Protein AF-A0A3D3W8Z7-F1 (afdb_monomer_lite)

Sequence (295 aa):
MELIFFCKILTDLALYFAFGTYIFAWMGHRPPVMGPFLIMLVTAMICYALRRKQPEILRLLPLSLMLFCFLFPENILDSLLLAPACLYVGFVAKRQLFRLEYNTQHDAFLFGVKLLPLLLAPSLLTLDFEQLEQGALPFVVLYLVCGVLLMRMLRHDEATIQQTRFKLQNAAAVIVCCILGYELSRGTALRAGARLLSLFYHKVISPLLMLVAYALSFFIYLFTLFLKLFFKDIEVTRPESSYTETIPSTPDVSGTNPVQFPPWLVLLGKILLVAVILLLVFLLLRRLLRRGKPI

Radius of gyration: 27.64 Å; chains: 1; bounding box: 55×48×94 Å

Secondary structure (DSSP, 8-state):
-HHHHHHHHHHHHHHHHHHHHHHHHHTT-----HHHHHHHHHHHHHHHHGGGTS-HHHHHGGGGGGGGGGGS-SSHHHHHHHHHHHHHHHHHHHHT-----HHHHHHHHHHHHHHGGGGHHHHHHHT--HHIIIIIHHHHHHHHHHHHHHHHHHTS-HHHHH-HHHHHHHHHHHHHHHHHHHHHHTTHHHHHHHHHHHHHIIIIIHHHHHHHHHHHHHHHHHHHHHHHHH-TT-------------------TT--------HHHHHHHHHHHHHHHHHHHHHHHHHHHHTT---

pLDDT: mean 74.45, std 14.11, range [35.44, 91.56]

Foldseek 3Di:
DLLLQLLVLLLLVLLLQLLLQLLCVVVVDRFPCPVLSVLLSVLLSQLVVCVPPDPPVVSCVSLVSNVVSVVRGPDPVSVVSSVLSSVLSSLCSNLVLPDDALVLLVVVLVVSVVCVVVSVVVCVVQVNCPSSQQGNVLSVQSNNQSSVLSNVLNVDDPVQNPDPVSVVVSVVSNVVSNVVSVCSNVCVVVVVVVVVVVCCCVVPVVVVVVVVVVVVVVVVLVVLVVVCVVPVPDDDDDPDPPPPPPPVPPPPVVPPPPPCDPPVVVVVVSVVVVVVSVVVSVVSSVSSSVSSDDD

Structure (mmCIF, N/CA/C/O backbone):
data_AF-A0A3D3W8Z7-F1
#
_entry.id   AF-A0A3D3W8Z7-F1
#
loop_
_atom_site.group_PDB
_atom_site.id
_atom_site.type_symbol
_atom_site.label_atom_id
_atom_site.label_alt_id
_atom_site.label_comp_id
_atom_site.label_asym_id
_atom_site.label_entity_id
_atom_site.label_seq_id
_atom_site.pdbx_PDB_ins_code
_atom_site.Cartn_x
_atom_site.Cartn_y
_atom_site.Cartn_z
_atom_site.occupancy
_atom_site.B_iso_or_equiv
_atom_site.auth_seq_id
_atom_site.auth_comp_id
_atom_site.auth_asym_id
_atom_site.auth_atom_id
_atom_site.pdbx_PDB_model_num
ATOM 1 N N . MET A 1 1 ? -16.580 -5.951 13.925 1.00 73.12 1 MET A N 1
ATOM 2 C CA . MET A 1 1 ? -16.145 -4.544 14.046 1.00 73.12 1 MET A CA 1
ATOM 3 C C . MET A 1 1 ? -14.633 -4.397 14.198 1.00 73.12 1 MET A C 1
ATOM 5 O O . MET A 1 1 ? -14.063 -3.674 13.399 1.00 73.12 1 MET A O 1
ATOM 9 N N . GLU A 1 2 ? -13.961 -5.107 15.115 1.00 81.56 2 GLU A N 1
ATOM 10 C CA . GLU A 1 2 ? -12.486 -5.033 15.273 1.00 81.56 2 GLU A CA 1
ATOM 11 C C . GLU A 1 2 ? -11.711 -5.330 13.982 1.00 81.56 2 GLU A C 1
ATOM 13 O O . GLU A 1 2 ? -10.894 -4.523 13.560 1.00 81.56 2 GLU A O 1
ATOM 18 N N . LEU A 1 3 ? -12.037 -6.433 13.300 1.00 83.12 3 LEU A N 1
ATOM 19 C CA . LEU A 1 3 ? -11.384 -6.812 12.041 1.00 83.12 3 LEU A CA 1
ATOM 20 C C . LEU A 1 3 ? -11.612 -5.793 10.910 1.00 83.12 3 LEU A C 1
ATOM 22 O O . LEU A 1 3 ? -10.719 -5.537 10.111 1.00 83.12 3 LEU A O 1
ATOM 26 N N . ILE A 1 4 ? -12.802 -5.189 10.860 1.00 85.69 4 ILE A N 1
ATOM 27 C CA . ILE A 1 4 ? -13.159 -4.164 9.867 1.00 85.69 4 ILE A CA 1
ATOM 28 C C . ILE A 1 4 ? -12.331 -2.903 10.117 1.00 85.69 4 ILE A C 1
ATOM 30 O O . ILE A 1 4 ? -11.764 -2.336 9.186 1.00 85.69 4 ILE A O 1
ATOM 34 N N . PHE A 1 5 ? -12.217 -2.486 11.380 1.00 86.00 5 PHE A N 1
ATOM 35 C CA . PHE A 1 5 ? -11.384 -1.348 11.749 1.00 86.00 5 PHE A CA 1
ATOM 36 C C . PHE A 1 5 ? -9.898 -1.611 11.472 1.00 86.00 5 PHE A C 1
ATOM 38 O O . PHE A 1 5 ? -9.231 -0.745 10.909 1.00 86.00 5 PHE A O 1
ATOM 45 N N . PHE A 1 6 ? -9.409 -2.815 11.786 1.00 87.75 6 PHE A N 1
ATOM 46 C CA . PHE A 1 6 ? -8.052 -3.236 11.450 1.00 87.75 6 PHE A CA 1
ATOM 47 C C . PHE A 1 6 ? -7.792 -3.114 9.948 1.00 87.75 6 PHE A C 1
ATOM 49 O O . PHE A 1 6 ? -6.856 -2.428 9.551 1.00 87.75 6 PHE A O 1
ATOM 56 N N . CYS A 1 7 ? -8.663 -3.693 9.114 1.00 87.25 7 CYS A N 1
ATOM 57 C CA . CYS A 1 7 ? -8.518 -3.632 7.660 1.00 87.25 7 CYS A CA 1
ATOM 58 C C . CYS A 1 7 ? -8.531 -2.194 7.141 1.00 87.25 7 CYS A C 1
ATOM 60 O O . CYS A 1 7 ? -7.740 -1.878 6.265 1.00 87.25 7 CYS A O 1
ATOM 62 N N . LYS A 1 8 ? -9.356 -1.309 7.711 1.00 89.50 8 LYS A N 1
ATOM 63 C CA . LYS A 1 8 ? -9.388 0.113 7.343 1.00 89.50 8 LYS A CA 1
ATOM 64 C C . LYS A 1 8 ? -8.063 0.823 7.623 1.00 89.50 8 LYS A C 1
ATOM 66 O O . LYS A 1 8 ? -7.514 1.466 6.731 1.00 89.50 8 LYS A O 1
ATOM 71 N N . ILE A 1 9 ? -7.540 0.710 8.845 1.00 89.81 9 ILE A N 1
ATOM 72 C CA . ILE A 1 9 ? -6.252 1.333 9.194 1.00 89.81 9 ILE A CA 1
ATOM 73 C C . ILE A 1 9 ? -5.133 0.745 8.343 1.00 89.81 9 ILE A C 1
ATOM 75 O O . ILE A 1 9 ? -4.299 1.484 7.828 1.00 89.81 9 ILE A O 1
ATOM 79 N N . LEU A 1 10 ? -5.162 -0.570 8.155 1.00 90.25 10 LEU A N 1
ATOM 80 C CA . LEU A 1 10 ? -4.212 -1.291 7.333 1.00 90.25 10 LEU A CA 1
ATOM 81 C C . LEU A 1 10 ? -4.229 -0.795 5.880 1.00 90.25 10 LEU A C 1
ATOM 83 O O . LEU A 1 10 ? -3.166 -0.526 5.331 1.00 90.25 10 LEU A O 1
ATOM 87 N N . THR A 1 11 ? -5.405 -0.580 5.284 1.00 90.38 11 THR A N 1
ATOM 88 C CA . THR A 1 11 ? -5.523 -0.017 3.932 1.00 90.38 11 THR A CA 1
ATOM 89 C C . THR A 1 11 ? -5.064 1.432 3.852 1.00 90.38 11 THR A C 1
ATOM 91 O O . THR A 1 11 ? -4.318 1.781 2.942 1.00 90.38 11 THR A O 1
ATOM 94 N N . ASP A 1 12 ? -5.467 2.284 4.796 1.00 89.38 12 ASP A N 1
ATOM 95 C CA . ASP A 1 12 ? -5.115 3.706 4.756 1.00 89.38 12 ASP A CA 1
ATOM 96 C C . ASP A 1 12 ? -3.597 3.903 4.911 1.00 89.38 12 ASP A C 1
ATOM 98 O O . ASP A 1 12 ? -2.986 4.667 4.160 1.00 89.38 12 ASP A O 1
ATOM 102 N N . LEU A 1 13 ? -2.980 3.172 5.848 1.00 90.06 13 LEU A N 1
ATOM 103 C CA . LEU A 1 13 ? -1.533 3.193 6.047 1.00 90.06 13 LEU A CA 1
ATOM 104 C C . LEU A 1 13 ? -0.798 2.560 4.864 1.00 90.06 13 LEU A C 1
ATOM 106 O O . LEU A 1 13 ? 0.192 3.127 4.419 1.00 90.06 13 LEU A O 1
ATOM 110 N N . ALA A 1 14 ? -1.274 1.437 4.319 1.00 90.88 14 ALA A N 1
ATOM 111 C CA . ALA A 1 14 ? -0.638 0.811 3.160 1.00 90.88 14 ALA A CA 1
ATOM 112 C C . ALA A 1 14 ? -0.618 1.753 1.949 1.00 90.88 14 ALA A C 1
ATOM 114 O O . ALA A 1 14 ? 0.423 1.910 1.319 1.00 90.88 14 ALA A O 1
ATOM 115 N N . LEU A 1 15 ? -1.718 2.457 1.663 1.00 90.94 15 LEU A N 1
ATOM 116 C CA . LEU A 1 15 ? -1.726 3.452 0.590 1.00 90.94 15 LEU A CA 1
ATOM 117 C C . LEU A 1 15 ? -0.712 4.571 0.859 1.00 90.94 15 LEU A C 1
ATOM 119 O O . LEU A 1 15 ? 0.047 4.939 -0.034 1.00 90.94 15 LEU A O 1
ATOM 123 N N . TYR A 1 16 ? -0.674 5.094 2.087 1.00 90.50 16 TYR A N 1
ATOM 124 C CA . TYR A 1 16 ? 0.279 6.135 2.469 1.00 90.50 16 TYR A CA 1
ATOM 125 C C . TYR A 1 16 ? 1.732 5.680 2.293 1.00 90.50 16 TYR A C 1
ATOM 127 O O . TYR A 1 16 ? 2.521 6.380 1.658 1.00 90.50 16 TYR A O 1
ATOM 135 N N . PHE A 1 17 ? 2.078 4.507 2.825 1.00 89.50 17 PHE A N 1
ATOM 136 C CA . PHE A 1 17 ? 3.433 3.977 2.756 1.00 89.50 17 PHE A CA 1
ATOM 137 C C . PHE A 1 17 ? 3.828 3.607 1.330 1.00 89.50 17 PHE A C 1
ATOM 139 O O . PHE A 1 17 ? 4.958 3.900 0.974 1.00 89.50 17 PHE A O 1
ATOM 146 N N . ALA A 1 18 ? 2.917 3.098 0.491 1.00 90.06 18 ALA A N 1
ATOM 147 C CA . ALA A 1 18 ? 3.201 2.835 -0.922 1.00 90.06 18 ALA A CA 1
ATOM 148 C C . ALA A 1 18 ? 3.730 4.084 -1.645 1.00 90.06 18 ALA A C 1
ATOM 150 O O . ALA A 1 18 ? 4.778 4.041 -2.284 1.00 90.06 18 ALA A O 1
ATOM 151 N N . PHE A 1 19 ? 3.035 5.217 -1.509 1.00 88.12 19 PHE A N 1
ATOM 152 C CA . PHE A 1 19 ? 3.502 6.482 -2.077 1.00 88.12 19 PHE A CA 1
ATOM 153 C C . PHE A 1 19 ? 4.764 6.971 -1.367 1.00 88.12 19 PHE A C 1
ATOM 155 O O . PHE A 1 19 ? 5.762 7.282 -2.013 1.00 88.12 19 PHE A O 1
ATOM 162 N N . GLY A 1 20 ? 4.739 6.997 -0.039 1.00 86.62 20 GLY A N 1
ATOM 163 C CA . GLY A 1 20 ? 5.827 7.503 0.781 1.00 86.62 20 GLY A CA 1
ATOM 164 C C . GLY A 1 20 ? 7.177 6.842 0.504 1.00 86.62 20 GLY A C 1
ATOM 165 O O . GLY A 1 20 ? 8.152 7.535 0.223 1.00 86.62 20 GLY A O 1
ATOM 166 N N . THR A 1 21 ? 7.236 5.510 0.524 1.00 87.50 21 THR A N 1
ATOM 167 C CA . THR A 1 21 ? 8.475 4.759 0.272 1.00 87.50 21 THR A CA 1
ATOM 168 C C . THR A 1 21 ? 8.966 4.929 -1.151 1.00 87.50 21 THR A C 1
ATOM 170 O O . THR A 1 21 ? 10.165 5.063 -1.362 1.00 87.50 21 THR A O 1
ATOM 173 N N . TYR A 1 22 ? 8.054 4.941 -2.125 1.00 86.25 22 TYR A N 1
ATOM 174 C CA . TYR A 1 22 ? 8.417 5.109 -3.528 1.00 86.25 22 TYR A CA 1
ATOM 175 C C . TYR A 1 22 ? 9.064 6.474 -3.771 1.00 86.25 22 TYR A C 1
ATOM 177 O O . TYR A 1 22 ? 10.100 6.582 -4.415 1.00 86.25 22 TYR A O 1
ATOM 185 N N . ILE A 1 23 ? 8.507 7.519 -3.171 1.00 79.81 23 ILE A N 1
ATOM 186 C CA . ILE A 1 23 ? 9.014 8.886 -3.297 1.00 79.81 23 ILE A CA 1
ATOM 187 C C . ILE A 1 23 ? 10.383 9.037 -2.632 1.00 79.81 23 ILE A C 1
ATOM 189 O O . ILE A 1 23 ? 11.280 9.670 -3.186 1.00 79.81 23 ILE A O 1
ATOM 193 N N . PHE A 1 24 ? 10.553 8.455 -1.447 1.00 81.12 24 PHE A N 1
ATOM 194 C CA . PHE A 1 24 ? 11.829 8.492 -0.740 1.00 81.12 24 PHE A CA 1
ATOM 195 C C . PHE A 1 24 ? 12.913 7.689 -1.460 1.00 81.12 24 PHE A C 1
ATOM 197 O O . PHE A 1 24 ? 14.044 8.170 -1.551 1.00 81.12 24 PHE A O 1
ATOM 204 N N . ALA A 1 25 ? 12.556 6.555 -2.070 1.00 81.25 25 ALA A N 1
ATOM 205 C CA . ALA A 1 25 ? 13.471 5.782 -2.907 1.00 81.25 25 ALA A CA 1
ATOM 206 C C . ALA A 1 25 ? 14.023 6.626 -4.068 1.00 81.25 25 ALA A C 1
ATOM 208 O O . ALA A 1 25 ? 15.228 6.606 -4.320 1.00 81.25 25 ALA A O 1
ATOM 209 N N . TRP A 1 26 ? 13.188 7.473 -4.679 1.00 74.38 26 TRP A N 1
ATOM 210 C CA . TRP A 1 26 ? 13.605 8.403 -5.736 1.00 74.38 26 TRP A CA 1
ATOM 211 C C . TRP A 1 26 ? 14.537 9.519 -5.250 1.00 74.38 26 TRP A C 1
ATOM 213 O O . TRP A 1 26 ? 15.347 10.050 -6.015 1.00 74.38 26 TRP A O 1
ATOM 223 N N . MET A 1 27 ? 14.455 9.872 -3.967 1.00 73.00 27 MET A N 1
ATOM 224 C CA . MET A 1 27 ? 15.405 10.770 -3.304 1.00 73.00 27 MET A CA 1
ATOM 225 C C . MET A 1 27 ? 16.681 10.041 -2.850 1.00 73.00 27 MET A C 1
ATOM 227 O O . MET A 1 27 ? 17.519 10.647 -2.185 1.00 73.00 27 MET A O 1
ATOM 231 N N . GLY A 1 28 ? 16.840 8.757 -3.185 1.00 73.94 28 GLY A N 1
ATOM 232 C CA . GLY A 1 28 ? 17.982 7.928 -2.796 1.00 73.94 28 GLY A CA 1
ATOM 233 C C . GLY A 1 28 ? 17.916 7.399 -1.361 1.00 73.94 28 GLY A C 1
ATOM 234 O O . GLY A 1 28 ? 18.908 6.871 -0.870 1.00 73.94 28 GLY A O 1
ATOM 235 N N . HIS A 1 29 ? 16.773 7.533 -0.683 1.00 77.06 29 HIS A N 1
ATOM 236 C CA . HIS A 1 29 ? 16.589 7.108 0.704 1.00 77.06 29 HIS A CA 1
ATOM 237 C C . HIS A 1 29 ? 15.715 5.852 0.771 1.00 77.06 29 HIS A C 1
ATOM 239 O O . HIS A 1 29 ? 14.678 5.762 0.116 1.00 77.06 29 HIS A O 1
ATOM 245 N N . ARG A 1 30 ? 16.103 4.870 1.589 1.00 78.88 30 ARG A N 1
ATOM 246 C CA . ARG A 1 30 ? 15.335 3.632 1.810 1.00 78.88 30 ARG A CA 1
ATOM 247 C C . ARG A 1 30 ? 14.949 3.523 3.291 1.00 78.88 30 ARG A C 1
ATOM 249 O O . ARG A 1 30 ? 15.568 2.749 4.018 1.00 78.88 30 ARG A O 1
ATOM 256 N N . PRO A 1 31 ? 13.962 4.311 3.759 1.00 78.62 31 PRO A N 1
ATOM 257 C CA . PRO A 1 31 ? 13.607 4.344 5.171 1.00 78.62 31 PRO A CA 1
ATOM 258 C C . PRO A 1 31 ? 13.084 2.979 5.654 1.00 78.62 31 PRO A C 1
ATOM 260 O O . PRO A 1 31 ? 12.271 2.354 4.960 1.00 78.62 31 PRO A O 1
ATOM 263 N N . PRO A 1 32 ? 13.472 2.517 6.858 1.00 81.88 32 PRO A N 1
ATOM 264 C CA . PRO A 1 32 ? 12.944 1.291 7.449 1.00 81.88 32 PRO A CA 1
ATOM 265 C C . PRO A 1 32 ? 11.492 1.498 7.912 1.00 81.88 32 PRO A C 1
ATOM 267 O O . PRO A 1 32 ? 11.214 1.806 9.068 1.00 81.88 32 PRO A O 1
ATOM 270 N N . VAL A 1 33 ? 10.534 1.331 6.998 1.00 84.69 33 VAL A N 1
ATOM 271 C CA . VAL A 1 33 ? 9.111 1.633 7.252 1.00 84.69 33 VAL A CA 1
ATOM 272 C C . VAL A 1 33 ? 8.320 0.500 7.903 1.00 84.69 33 VAL A C 1
ATOM 274 O O . VAL A 1 33 ? 7.274 0.753 8.499 1.00 84.69 33 VAL A O 1
ATOM 277 N N . MET A 1 34 ? 8.794 -0.746 7.822 1.00 83.31 34 MET A N 1
ATOM 278 C CA . MET A 1 34 ? 7.982 -1.899 8.226 1.00 83.31 34 MET A CA 1
ATOM 279 C C . MET A 1 34 ? 7.801 -1.993 9.751 1.00 83.31 34 MET A C 1
ATOM 281 O O . MET A 1 34 ? 6.710 -2.304 10.225 1.00 83.31 34 MET A O 1
ATOM 285 N N . GLY A 1 35 ? 8.832 -1.646 10.530 1.00 84.44 35 GLY A N 1
ATOM 286 C CA . GLY A 1 35 ? 8.735 -1.528 11.992 1.00 84.44 35 GLY A CA 1
ATOM 287 C C . GLY A 1 35 ? 7.718 -0.460 12.426 1.00 84.44 35 GLY A C 1
ATOM 288 O O . GLY A 1 35 ? 6.738 -0.800 13.096 1.00 84.44 35 GLY A O 1
ATOM 289 N N . PRO A 1 36 ? 7.877 0.807 11.989 1.00 85.50 36 PRO A N 1
ATOM 290 C CA . PRO A 1 36 ? 6.913 1.875 12.246 1.00 85.50 36 PRO A CA 1
ATOM 291 C C . PRO A 1 36 ? 5.484 1.532 11.812 1.00 85.50 36 PRO A C 1
ATOM 293 O O . PRO A 1 36 ? 4.543 1.791 12.557 1.00 85.50 36 PRO A O 1
ATOM 296 N N . PHE A 1 37 ? 5.302 0.900 10.649 1.00 87.75 37 PHE A N 1
ATOM 297 C CA . PHE A 1 37 ? 3.991 0.459 10.163 1.00 87.75 37 PHE A CA 1
ATOM 298 C C . PHE A 1 37 ? 3.287 -0.494 11.143 1.00 87.75 37 PHE A C 1
ATOM 300 O O . PHE A 1 37 ? 2.115 -0.290 11.470 1.00 87.75 37 PHE A O 1
ATOM 307 N N . LEU A 1 38 ? 4.002 -1.498 11.666 1.00 87.62 38 LEU A N 1
ATOM 308 C CA . LEU A 1 38 ? 3.455 -2.442 12.645 1.00 87.62 38 LEU A CA 1
ATOM 309 C C . LEU A 1 38 ? 3.137 -1.768 13.982 1.00 87.62 38 LEU A C 1
ATOM 311 O O . LEU A 1 38 ? 2.070 -2.014 14.547 1.00 87.62 38 LEU A O 1
ATOM 315 N N . ILE A 1 39 ? 4.016 -0.886 14.466 1.00 87.44 39 ILE A N 1
ATOM 316 C CA . ILE A 1 39 ? 3.777 -0.127 15.702 1.00 87.44 39 ILE A CA 1
ATOM 317 C C . ILE A 1 39 ? 2.511 0.722 15.558 1.00 87.44 39 ILE A C 1
ATOM 319 O O . ILE A 1 39 ? 1.639 0.673 16.424 1.00 87.44 39 ILE A O 1
ATOM 323 N N . MET A 1 40 ? 2.350 1.432 14.436 1.00 88.50 40 MET A N 1
ATOM 324 C CA . MET A 1 40 ? 1.158 2.243 14.165 1.00 88.50 40 MET A CA 1
ATOM 325 C C . MET A 1 40 ? -0.127 1.406 14.130 1.00 88.50 40 MET A C 1
ATOM 327 O O . MET A 1 40 ? -1.148 1.829 14.681 1.00 88.50 40 MET A O 1
ATOM 331 N N . LEU A 1 41 ? -0.084 0.212 13.531 1.00 87.94 41 LEU A N 1
ATOM 332 C CA . LEU A 1 41 ? -1.216 -0.719 13.512 1.00 87.94 41 LEU A CA 1
ATOM 333 C C . LEU A 1 41 ? -1.593 -1.196 14.914 1.00 87.94 41 LEU A C 1
ATOM 335 O O . LEU A 1 41 ? -2.767 -1.144 15.291 1.00 87.94 41 LEU A O 1
ATOM 339 N N . VAL A 1 42 ? -0.605 -1.636 15.695 1.00 87.81 42 VAL A N 1
ATOM 340 C CA . VAL A 1 42 ? -0.812 -2.118 17.065 1.00 87.81 42 VAL A CA 1
ATOM 341 C C . VAL A 1 42 ? -1.363 -0.994 17.939 1.00 87.81 42 VAL A C 1
ATOM 343 O O . VAL A 1 42 ? -2.382 -1.185 18.604 1.00 87.81 42 VAL A O 1
ATOM 346 N N . THR A 1 43 ? -0.778 0.203 17.872 1.00 87.75 43 THR A N 1
ATOM 347 C CA . THR A 1 43 ? -1.276 1.381 18.589 1.00 87.75 43 THR A CA 1
ATOM 348 C C . THR A 1 43 ? -2.728 1.692 18.230 1.00 87.75 43 THR A C 1
ATOM 350 O O . THR A 1 43 ? -3.552 1.885 19.127 1.00 87.75 43 THR A O 1
ATOM 353 N N . ALA A 1 44 ? -3.079 1.704 16.940 1.00 86.00 44 ALA A N 1
ATOM 354 C CA . ALA A 1 44 ? -4.449 1.969 16.505 1.00 86.00 44 ALA A CA 1
ATOM 355 C C . ALA A 1 44 ? -5.441 0.931 17.059 1.00 86.00 44 ALA A C 1
ATOM 357 O O . ALA A 1 44 ? -6.538 1.293 17.498 1.00 86.00 44 ALA A O 1
ATOM 358 N N . MET A 1 45 ? -5.052 -0.347 17.085 1.00 87.56 45 MET A N 1
ATOM 359 C CA . MET A 1 45 ? -5.883 -1.434 17.608 1.00 87.56 45 MET A CA 1
ATOM 360 C C . MET A 1 45 ? -6.052 -1.380 19.125 1.00 87.56 45 MET A C 1
ATOM 362 O O . MET A 1 45 ? -7.167 -1.572 19.613 1.00 87.56 45 MET A O 1
ATOM 366 N N . ILE A 1 46 ? -4.995 -1.060 19.872 1.00 85.31 46 ILE A N 1
ATOM 367 C CA . ILE A 1 46 ? -5.078 -0.873 21.326 1.00 85.31 46 ILE A CA 1
ATOM 368 C C . ILE A 1 46 ? -6.001 0.317 21.641 1.00 85.31 46 ILE A C 1
ATOM 370 O O . ILE A 1 46 ? -6.923 0.184 22.448 1.00 85.31 46 ILE A O 1
ATOM 374 N N . CYS A 1 47 ? -5.849 1.447 20.939 1.00 84.56 47 CYS A N 1
ATOM 375 C CA . CYS A 1 47 ? -6.751 2.600 21.059 1.00 84.56 47 CYS A CA 1
ATOM 376 C C . CYS A 1 47 ? -8.220 2.230 20.778 1.00 84.56 47 CYS A C 1
ATOM 378 O O . CYS A 1 47 ? -9.126 2.706 21.469 1.00 84.56 47 CYS A O 1
ATOM 380 N N . TYR A 1 48 ? -8.470 1.373 19.784 1.00 83.12 48 TYR A N 1
ATOM 381 C CA . TYR A 1 48 ? -9.811 0.869 19.485 1.00 83.12 48 TYR A CA 1
ATOM 382 C C . TYR A 1 48 ? -10.354 -0.033 20.605 1.00 83.12 48 TYR A C 1
ATOM 384 O O . TYR A 1 48 ? -11.506 0.127 21.010 1.00 83.12 48 TYR A O 1
ATOM 392 N N . ALA A 1 49 ? -9.541 -0.945 21.142 1.00 83.56 49 ALA A N 1
ATOM 393 C CA . ALA A 1 49 ? -9.945 -1.853 22.216 1.00 83.56 49 ALA A CA 1
ATOM 394 C C . ALA A 1 49 ? -10.288 -1.102 23.516 1.00 83.56 49 ALA A C 1
ATOM 396 O O . ALA A 1 49 ? -11.274 -1.422 24.187 1.00 83.56 49 ALA A O 1
ATOM 397 N N . LEU A 1 50 ? -9.532 -0.047 23.842 1.00 81.31 50 LEU A N 1
ATOM 398 C CA . LEU A 1 50 ? -9.760 0.775 25.036 1.00 81.31 50 LEU A CA 1
ATOM 399 C C . LEU A 1 50 ? -10.962 1.726 24.911 1.00 81.31 50 LEU A C 1
ATOM 401 O O . LEU A 1 50 ? -11.400 2.282 25.919 1.00 81.31 50 LEU A O 1
ATOM 405 N N . ARG A 1 51 ? -11.557 1.871 23.717 1.00 74.75 51 ARG A N 1
ATOM 406 C CA . ARG A 1 51 ? -12.687 2.779 23.445 1.00 74.75 51 ARG A CA 1
ATOM 407 C C . ARG A 1 51 ? -13.849 2.651 24.431 1.00 74.75 51 ARG A C 1
ATOM 409 O O . ARG A 1 51 ? -14.466 3.658 24.757 1.00 74.75 51 ARG A O 1
ATOM 416 N N . ARG A 1 52 ? -14.214 1.422 24.813 1.00 66.94 52 ARG A N 1
ATOM 417 C CA . ARG A 1 52 ? -15.449 1.144 25.571 1.00 66.94 52 ARG A CA 1
ATOM 418 C C . ARG A 1 52 ? -15.273 1.142 27.090 1.00 66.94 52 ARG A C 1
ATOM 420 O O . ARG A 1 52 ? -16.281 1.170 27.782 1.00 66.94 52 ARG A O 1
ATOM 427 N N . LYS A 1 53 ? -14.044 1.038 27.605 1.00 63.41 53 LYS A N 1
ATOM 428 C CA . LYS A 1 53 ? -13.806 0.627 29.002 1.00 63.41 53 LYS A CA 1
ATOM 429 C C . LYS A 1 53 ? -13.084 1.654 29.878 1.00 63.41 53 LYS A C 1
ATOM 431 O O . LYS A 1 53 ? -12.987 1.421 31.074 1.00 63.41 53 LYS A O 1
ATOM 436 N N . GLN A 1 54 ? -12.532 2.731 29.317 1.00 69.38 54 GLN A N 1
ATOM 437 C CA . GLN A 1 54 ? -11.531 3.555 30.008 1.00 69.38 54 GLN A CA 1
ATOM 438 C C . GLN A 1 54 ? -11.782 5.067 29.827 1.00 69.38 54 GLN A C 1
ATOM 440 O O . GLN A 1 54 ? -12.319 5.471 28.790 1.00 69.38 54 GLN A O 1
ATOM 445 N N . PRO A 1 55 ? -11.371 5.909 30.800 1.00 71.56 55 PRO A N 1
ATOM 446 C CA . PRO A 1 55 ? -11.387 7.367 30.681 1.00 71.56 55 PRO A CA 1
ATOM 447 C C . PRO A 1 55 ? -10.433 7.859 29.580 1.00 71.56 55 PRO A C 1
ATOM 449 O O . PRO A 1 55 ? -9.506 7.157 29.166 1.00 71.56 55 PRO A O 1
ATOM 452 N N . GLU A 1 56 ? -10.646 9.089 29.100 1.00 70.00 56 GLU A N 1
ATOM 453 C CA . GLU A 1 56 ? -9.990 9.611 27.890 1.00 70.00 56 GLU A CA 1
ATOM 454 C C . GLU A 1 56 ? -8.454 9.558 27.925 1.00 70.00 56 GLU A C 1
ATOM 456 O O . GLU A 1 56 ? -7.833 9.292 26.896 1.00 70.00 56 GLU A O 1
ATOM 461 N N . ILE A 1 57 ? -7.847 9.742 29.101 1.00 71.94 57 ILE A N 1
ATOM 462 C CA . ILE A 1 57 ? -6.389 9.744 29.295 1.00 71.94 57 ILE A CA 1
ATOM 463 C C . ILE A 1 57 ? -5.794 8.348 29.052 1.00 71.94 57 ILE A C 1
ATOM 465 O O . ILE A 1 57 ? -4.836 8.211 28.294 1.00 71.94 57 ILE A O 1
ATOM 469 N N . LEU A 1 58 ? -6.399 7.290 29.610 1.00 73.31 58 LEU A N 1
ATOM 470 C CA . LEU A 1 58 ? -5.947 5.909 29.385 1.00 73.31 58 LEU A CA 1
ATOM 471 C C . LEU A 1 58 ? -6.190 5.449 27.944 1.00 73.31 58 LEU A C 1
ATOM 473 O O . LEU A 1 58 ? -5.440 4.626 27.429 1.00 73.31 58 LEU A O 1
ATOM 477 N N . ARG A 1 59 ? -7.189 6.016 27.259 1.00 68.75 59 ARG A N 1
ATOM 478 C CA . ARG A 1 59 ? -7.437 5.752 25.834 1.00 68.75 59 ARG A CA 1
ATOM 479 C C . ARG A 1 59 ? -6.366 6.356 24.922 1.00 68.75 59 ARG A C 1
ATOM 481 O O . ARG A 1 59 ? -6.118 5.816 23.849 1.00 68.75 59 ARG A O 1
ATOM 488 N N . LEU A 1 60 ? -5.772 7.480 25.320 1.00 75.88 60 LEU A N 1
ATOM 489 C CA . LEU A 1 60 ? -4.711 8.168 24.578 1.00 75.88 60 LEU A CA 1
ATOM 490 C C . LEU A 1 60 ? -3.316 7.652 24.947 1.00 75.88 60 LEU A C 1
ATOM 492 O O . LEU A 1 60 ? -2.384 7.859 24.184 1.00 75.88 60 LEU A O 1
ATOM 496 N N . LEU A 1 61 ? -3.162 6.939 26.062 1.00 80.25 61 LEU A N 1
ATOM 497 C CA . LEU A 1 61 ? -1.883 6.370 26.486 1.00 80.25 61 LEU A CA 1
ATOM 498 C C . LEU A 1 61 ? -1.168 5.533 25.404 1.00 80.25 61 LEU A C 1
ATOM 500 O O . LEU A 1 61 ? 0.038 5.713 25.255 1.00 80.25 61 LEU A O 1
ATOM 504 N N . PRO A 1 62 ? -1.846 4.701 24.585 1.00 82.50 62 PRO A N 1
ATOM 505 C CA . PRO A 1 62 ? -1.185 3.942 23.524 1.00 82.50 62 PRO A CA 1
ATOM 506 C C . PRO A 1 62 ? -0.570 4.815 22.419 1.00 82.50 62 PRO A C 1
ATOM 508 O O . PRO A 1 62 ? 0.265 4.318 21.668 1.00 82.50 62 PRO A O 1
ATOM 511 N N . LEU A 1 63 ? -0.918 6.106 22.308 1.00 82.81 63 LEU A N 1
ATOM 512 C CA . LEU A 1 63 ? -0.223 7.027 21.398 1.00 82.81 63 LEU A CA 1
ATOM 513 C C . LEU A 1 63 ? 1.236 7.259 21.790 1.00 82.81 63 LEU A C 1
ATOM 515 O O . LEU A 1 63 ? 2.032 7.597 20.918 1.00 82.81 63 LEU A O 1
ATOM 519 N N . SER A 1 64 ? 1.613 7.033 23.052 1.00 82.81 64 SER A N 1
ATOM 520 C CA . SER A 1 64 ? 3.020 7.095 23.458 1.00 82.81 64 SER A CA 1
ATOM 521 C C . SER A 1 64 ? 3.872 6.054 22.724 1.00 82.81 64 SER A C 1
ATOM 523 O O . SER A 1 64 ? 5.028 6.336 22.419 1.00 82.81 64 SER A O 1
ATOM 525 N N . LEU A 1 65 ? 3.292 4.908 22.323 1.00 83.62 65 LEU A N 1
ATOM 526 C CA . LEU A 1 65 ? 3.994 3.915 21.503 1.00 83.62 65 LEU A CA 1
ATOM 527 C C . LEU A 1 65 ? 4.435 4.481 20.146 1.00 83.62 65 LEU A C 1
ATOM 529 O O . LEU A 1 65 ? 5.422 4.019 19.584 1.00 83.62 65 LEU A O 1
ATOM 533 N N . MET A 1 66 ? 3.755 5.507 19.629 1.00 82.88 66 MET A N 1
ATOM 534 C CA . MET A 1 66 ? 4.121 6.119 18.349 1.00 82.88 66 MET A CA 1
ATOM 535 C C . MET A 1 66 ? 5.430 6.905 18.425 1.00 82.88 66 MET A C 1
ATOM 537 O O . MET A 1 66 ? 6.045 7.143 17.389 1.00 82.88 66 MET A O 1
ATOM 541 N N . LEU A 1 67 ? 5.893 7.275 19.626 1.00 82.44 67 LEU A N 1
ATOM 542 C CA . LEU A 1 67 ? 7.216 7.877 19.805 1.00 82.44 67 LEU A CA 1
ATOM 543 C C . LEU A 1 67 ? 8.328 6.888 19.433 1.00 82.44 67 LEU A C 1
ATOM 545 O O . LEU A 1 67 ? 9.338 7.296 18.868 1.00 82.44 67 LEU A O 1
ATOM 549 N N . PHE A 1 68 ? 8.110 5.584 19.642 1.00 83.06 68 PHE A N 1
ATOM 550 C CA . PHE A 1 68 ? 9.070 4.550 19.252 1.00 83.06 68 PHE A CA 1
ATOM 551 C C . PHE A 1 68 ? 9.209 4.415 17.732 1.00 83.06 68 PHE A C 1
ATOM 553 O O . PHE A 1 68 ? 10.238 3.937 17.265 1.00 83.06 68 PHE A O 1
ATOM 560 N N . CYS A 1 69 ? 8.238 4.887 16.938 1.00 80.88 69 CYS A N 1
ATOM 561 C CA . CYS A 1 69 ? 8.385 4.940 15.481 1.00 80.88 69 CYS A CA 1
ATOM 562 C C . CYS A 1 69 ? 9.573 5.817 15.052 1.00 80.88 69 CYS A C 1
ATOM 564 O O . CYS A 1 69 ? 10.166 5.550 14.012 1.00 80.88 69 CYS A O 1
ATOM 566 N N . PHE A 1 70 ? 9.941 6.825 15.850 1.00 82.38 70 PHE A N 1
ATOM 567 C CA . PHE A 1 70 ? 11.043 7.744 15.551 1.00 82.38 70 PHE A CA 1
ATOM 568 C C . PHE A 1 70 ? 12.426 7.217 15.965 1.00 82.38 70 PHE A C 1
ATOM 570 O O . PHE A 1 70 ? 13.414 7.898 15.730 1.00 82.38 70 PHE A O 1
ATOM 577 N N . LEU A 1 71 ? 12.517 6.004 16.526 1.00 81.25 71 LEU A N 1
ATOM 578 C CA . LEU A 1 71 ? 13.799 5.342 16.814 1.00 81.25 71 LEU A CA 1
ATOM 579 C C . LEU A 1 71 ? 14.375 4.582 15.608 1.00 81.25 71 LEU A C 1
ATOM 581 O O . LEU A 1 71 ? 15.552 4.248 15.602 1.00 81.25 71 LEU A O 1
ATOM 585 N N . PHE A 1 72 ? 13.537 4.269 14.617 1.00 79.88 72 PHE A N 1
ATOM 586 C CA . PHE A 1 72 ? 13.922 3.556 13.397 1.00 79.88 72 PHE A CA 1
ATOM 587 C C . PHE A 1 72 ? 14.603 4.423 12.326 1.00 79.88 72 PHE A C 1
ATOM 589 O O . PHE A 1 72 ? 15.532 3.924 11.696 1.00 79.88 72 PHE A O 1
ATOM 596 N N . PRO A 1 73 ? 14.146 5.656 12.031 1.00 79.69 73 PRO A N 1
ATOM 597 C CA . PRO A 1 73 ? 14.786 6.477 11.010 1.00 79.69 73 PRO A CA 1
ATOM 598 C C . PRO A 1 73 ? 16.168 6.963 11.463 1.00 79.69 73 PRO A C 1
ATOM 600 O O . PRO A 1 73 ? 16.305 7.549 12.533 1.00 79.69 73 PRO A O 1
ATOM 603 N N . GLU A 1 74 ? 17.176 6.783 10.610 1.00 77.00 74 GLU A N 1
ATOM 604 C CA . GLU A 1 74 ? 18.533 7.303 10.838 1.00 77.00 74 GLU A CA 1
ATOM 605 C C . GLU A 1 74 ? 18.629 8.800 10.493 1.00 77.00 74 GLU A C 1
ATOM 607 O O . GLU A 1 74 ? 19.439 9.528 11.063 1.00 77.00 74 GLU A O 1
ATOM 612 N N . ASN A 1 75 ? 17.755 9.281 9.598 1.00 77.31 75 ASN A N 1
ATOM 613 C CA . ASN A 1 75 ? 17.749 10.658 9.111 1.00 77.31 75 ASN A CA 1
ATOM 614 C C . ASN A 1 75 ? 16.469 11.426 9.478 1.00 77.31 75 ASN A C 1
ATOM 616 O O . ASN A 1 75 ? 15.368 10.879 9.598 1.00 77.31 75 ASN A O 1
ATOM 620 N N . ILE A 1 76 ? 16.594 12.755 9.556 1.00 76.94 76 ILE A N 1
ATOM 621 C CA . ILE A 1 76 ? 15.461 13.672 9.784 1.00 76.94 76 ILE A CA 1
ATOM 622 C C . ILE A 1 76 ? 14.440 13.570 8.640 1.00 76.94 76 ILE A C 1
ATOM 624 O O . ILE A 1 76 ? 13.234 13.637 8.872 1.00 76.94 76 ILE A O 1
ATOM 628 N N . LEU A 1 77 ? 14.909 13.360 7.406 1.00 73.25 77 LEU A N 1
ATOM 629 C CA . LEU A 1 77 ? 14.040 13.171 6.244 1.00 73.25 77 LEU A CA 1
ATOM 630 C C . LEU A 1 77 ? 13.182 11.907 6.392 1.00 73.25 77 LEU A C 1
ATOM 632 O O . LEU A 1 77 ? 11.974 11.960 6.173 1.00 73.25 77 LEU A O 1
ATOM 636 N N . ASP A 1 78 ? 13.765 10.799 6.843 1.00 80.69 78 ASP A N 1
ATOM 637 C CA . ASP A 1 78 ? 13.032 9.548 7.067 1.00 80.69 78 ASP A CA 1
ATOM 638 C C . ASP A 1 78 ? 12.002 9.704 8.200 1.00 80.69 78 ASP A C 1
ATOM 640 O O . ASP A 1 78 ? 10.889 9.180 8.130 1.00 80.69 78 ASP A O 1
ATOM 644 N N . SER A 1 79 ? 12.322 10.514 9.214 1.00 78.56 79 SER A N 1
ATOM 645 C CA . SER A 1 79 ? 11.374 10.898 10.269 1.00 78.56 79 SER A CA 1
ATOM 646 C C . SER A 1 79 ? 10.209 11.739 9.734 1.00 78.56 79 SER A C 1
ATOM 648 O O . SER A 1 79 ? 9.066 11.581 10.177 1.00 78.56 79 SER A O 1
ATOM 650 N N . LEU A 1 80 ? 10.470 12.606 8.750 1.00 81.00 80 LEU A N 1
ATOM 651 C CA . LEU A 1 80 ? 9.448 13.423 8.095 1.00 81.00 80 LEU A CA 1
ATOM 652 C C . LEU A 1 80 ? 8.440 12.560 7.323 1.00 81.00 80 LEU A C 1
ATOM 654 O O . LEU A 1 80 ? 7.263 12.914 7.273 1.00 81.00 80 LEU A O 1
ATOM 658 N N . LEU A 1 81 ? 8.859 11.407 6.789 1.00 85.00 81 LEU A N 1
ATOM 659 C CA . LEU A 1 81 ? 7.941 10.440 6.183 1.00 85.00 81 LEU A CA 1
ATOM 660 C C . LEU A 1 81 ? 6.984 9.825 7.216 1.00 85.00 81 LEU A C 1
ATOM 662 O O . LEU A 1 81 ? 5.828 9.550 6.902 1.00 85.00 81 LEU A O 1
ATOM 666 N N . LEU A 1 82 ? 7.433 9.595 8.449 1.00 84.06 82 LEU A N 1
ATOM 667 C CA . LEU A 1 82 ? 6.621 8.936 9.478 1.00 84.06 82 LEU A CA 1
ATOM 668 C C . LEU A 1 82 ? 5.640 9.895 10.162 1.00 84.06 82 LEU A C 1
ATOM 670 O O . LEU A 1 82 ? 4.540 9.483 10.540 1.00 84.06 82 LEU A O 1
ATOM 674 N N . ALA A 1 83 ? 5.999 11.174 10.297 1.00 81.88 83 ALA A N 1
ATOM 675 C CA . ALA A 1 83 ? 5.213 12.145 11.054 1.00 81.88 83 ALA A CA 1
ATOM 676 C C . ALA A 1 83 ? 3.746 12.290 10.580 1.00 81.88 83 ALA A C 1
ATOM 678 O O . ALA A 1 83 ? 2.851 12.236 11.430 1.00 81.88 83 ALA A O 1
ATOM 679 N N . PRO A 1 84 ? 3.428 12.399 9.274 1.00 83.81 84 PRO A N 1
ATOM 680 C CA . PRO A 1 84 ? 2.041 12.509 8.824 1.00 83.81 84 PRO A CA 1
ATOM 681 C C . PRO A 1 84 ? 1.214 11.241 9.077 1.00 83.81 84 PRO A C 1
ATOM 683 O O . PRO A 1 84 ? 0.046 11.344 9.457 1.00 83.81 84 PRO A O 1
ATOM 686 N N . ALA A 1 85 ? 1.813 10.053 8.937 1.00 85.25 85 ALA A N 1
ATOM 687 C CA . ALA A 1 85 ? 1.161 8.792 9.297 1.00 85.25 85 ALA A CA 1
ATOM 688 C C . ALA A 1 85 ? 0.894 8.711 10.808 1.00 85.25 85 ALA A C 1
ATOM 690 O O . ALA A 1 85 ? -0.199 8.312 11.227 1.00 85.25 85 ALA A O 1
ATOM 691 N N . CYS A 1 86 ? 1.843 9.181 11.625 1.00 84.31 86 CYS A N 1
ATOM 692 C CA . CYS A 1 86 ? 1.665 9.268 13.069 1.00 84.31 86 CYS A CA 1
ATOM 693 C C . CYS A 1 86 ? 0.485 10.178 13.449 1.00 84.31 86 CYS A C 1
ATOM 695 O O . CYS A 1 86 ? -0.397 9.800 14.228 1.00 84.31 86 CYS A O 1
ATOM 697 N N . LEU A 1 87 ? 0.434 11.368 12.845 1.00 84.62 87 LEU A N 1
ATOM 698 C CA . LEU A 1 87 ? -0.650 12.330 13.041 1.00 84.62 87 LEU A CA 1
ATOM 699 C C . LEU A 1 87 ? -2.002 11.774 12.586 1.00 84.62 87 LEU A C 1
ATOM 701 O O . LEU A 1 87 ? -3.009 12.017 13.252 1.00 84.62 87 LEU A O 1
ATOM 705 N N . TYR A 1 88 ? -2.036 11.010 11.491 1.00 84.88 88 TYR A N 1
ATOM 706 C CA . TYR A 1 88 ? -3.258 10.372 11.006 1.00 84.88 88 TYR A CA 1
ATOM 707 C C . TYR A 1 88 ? -3.847 9.407 12.043 1.00 84.88 88 TYR A C 1
ATOM 709 O O . TYR A 1 88 ? -5.013 9.550 12.422 1.00 84.88 88 TYR A O 1
ATOM 717 N N . VAL A 1 89 ? -3.051 8.465 12.554 1.00 84.19 89 VAL A N 1
ATOM 718 C CA . VAL A 1 89 ? -3.522 7.497 13.562 1.00 84.19 89 VAL A CA 1
ATOM 719 C C . VAL A 1 89 ? -3.931 8.209 14.851 1.00 84.19 89 VAL A C 1
ATOM 721 O O . VAL A 1 89 ? -4.989 7.900 15.409 1.00 84.19 89 VAL A O 1
ATOM 724 N N . GLY A 1 90 ? -3.169 9.218 15.286 1.00 83.44 90 GLY A N 1
ATOM 725 C CA . GLY A 1 90 ? -3.539 10.038 16.441 1.00 83.44 90 GLY A CA 1
ATOM 726 C C . GLY A 1 90 ? -4.848 10.795 16.251 1.00 83.44 90 GLY A C 1
ATOM 727 O O . GLY A 1 90 ? -5.684 10.834 17.158 1.00 83.44 90 GLY A O 1
ATOM 728 N N . PHE A 1 91 ? -5.092 11.326 15.054 1.00 82.94 91 PHE A N 1
ATOM 729 C CA . PHE A 1 91 ? -6.356 11.971 14.723 1.00 82.94 91 PHE A CA 1
ATOM 730 C C . PHE A 1 91 ? -7.525 10.982 14.743 1.00 82.94 91 PHE A C 1
ATOM 732 O O . PHE A 1 91 ? -8.562 11.280 15.342 1.00 82.94 91 PHE A O 1
ATOM 739 N N . VAL A 1 92 ? -7.363 9.798 14.143 1.00 81.56 92 VAL A N 1
ATOM 740 C CA . VAL A 1 92 ? -8.396 8.749 14.137 1.00 81.56 92 VAL A CA 1
ATOM 741 C C . VAL A 1 92 ? -8.729 8.299 15.562 1.00 81.56 92 VAL A C 1
ATOM 743 O O . VAL A 1 92 ? -9.911 8.193 15.903 1.00 81.56 92 VAL A O 1
ATOM 746 N N . ALA A 1 93 ? -7.712 8.106 16.407 1.00 80.44 93 ALA A N 1
ATOM 747 C CA . ALA A 1 93 ? -7.883 7.742 17.810 1.00 80.44 93 ALA A CA 1
ATOM 748 C C . ALA A 1 93 ? -8.591 8.850 18.614 1.00 80.44 93 ALA A C 1
ATOM 750 O O . ALA A 1 93 ? -9.532 8.567 19.360 1.00 80.44 93 ALA A O 1
ATOM 751 N N . LYS A 1 94 ? -8.205 10.120 18.426 1.00 78.81 94 LYS A N 1
ATOM 752 C CA . LYS A 1 94 ? -8.807 11.263 19.134 1.00 78.81 94 LYS A CA 1
ATOM 753 C C . LYS A 1 94 ? -10.261 11.509 18.725 1.00 78.81 94 LYS A C 1
ATOM 755 O O . LYS A 1 94 ? -11.106 11.729 19.586 1.00 78.81 94 LYS A O 1
ATOM 760 N N . ARG A 1 95 ? -10.563 11.473 17.424 1.00 71.94 95 ARG A N 1
ATOM 761 C CA . ARG A 1 95 ? -11.902 11.770 16.874 1.00 71.94 95 ARG A CA 1
ATOM 762 C C . ARG A 1 95 ? -12.854 10.576 16.867 1.00 71.94 95 ARG A C 1
ATOM 764 O O . ARG A 1 95 ? -14.004 10.743 16.481 1.00 71.94 95 ARG A O 1
ATOM 771 N N . GLN A 1 96 ? -12.404 9.396 17.299 1.00 69.62 96 GLN A N 1
ATOM 772 C CA . GLN A 1 96 ? -13.242 8.199 17.425 1.00 69.62 96 GLN A CA 1
ATOM 773 C C . GLN A 1 96 ? -13.931 7.808 16.105 1.00 69.62 96 GLN A C 1
ATOM 775 O O . GLN A 1 96 ? -15.094 7.398 16.094 1.00 69.62 96 GLN A O 1
ATOM 780 N N . LEU A 1 97 ? -13.206 7.919 14.983 1.00 66.31 97 LEU A N 1
ATOM 781 C CA . LEU A 1 97 ? -13.706 7.683 13.615 1.00 66.31 97 LEU A CA 1
ATOM 782 C C . LEU A 1 97 ? -13.830 6.194 13.283 1.00 66.31 97 LEU A C 1
ATOM 784 O O . LEU A 1 97 ? -13.242 5.673 12.328 1.00 66.31 97 LEU A O 1
ATOM 788 N N . PHE A 1 98 ? -14.583 5.514 14.135 1.00 65.94 98 PHE A N 1
ATOM 789 C CA . PHE A 1 98 ? -14.754 4.073 14.188 1.00 65.94 98 PHE A CA 1
ATOM 790 C C . PHE A 1 98 ? -16.081 3.609 13.589 1.00 65.94 98 PHE A C 1
ATOM 792 O O . PHE A 1 98 ? -16.320 2.407 13.523 1.00 65.94 98 PHE A O 1
ATOM 799 N N . ARG A 1 99 ? -16.959 4.537 13.186 1.00 65.00 99 ARG A N 1
ATOM 800 C CA . ARG A 1 99 ? -18.109 4.214 12.338 1.00 65.00 99 ARG A CA 1
ATOM 801 C C . ARG A 1 99 ? -17.625 4.185 10.894 1.00 65.00 99 ARG A C 1
ATOM 803 O O . ARG A 1 99 ? -17.016 5.147 10.432 1.00 65.00 99 ARG A O 1
ATOM 810 N N . LEU A 1 100 ? -17.833 3.055 10.228 1.00 76.38 100 LEU A N 1
ATOM 811 C CA . LEU A 1 100 ? -17.490 2.878 8.826 1.00 76.38 100 LEU A CA 1
ATOM 812 C C . LEU A 1 100 ? -18.773 2.696 8.032 1.00 76.38 100 LEU A C 1
ATOM 814 O O . LEU A 1 100 ? -19.551 1.794 8.318 1.00 76.38 100 LEU A O 1
ATOM 818 N N . GLU A 1 101 ? -18.945 3.532 7.021 1.00 82.38 101 GLU A N 1
ATOM 819 C CA . GLU A 1 101 ? -20.005 3.396 6.029 1.00 82.38 101 GLU A CA 1
ATOM 820 C C . GLU A 1 101 ? -19.427 2.841 4.733 1.00 82.38 101 GLU A C 1
ATOM 822 O O . GLU A 1 101 ? -18.342 3.253 4.307 1.00 82.38 101 GLU A O 1
ATOM 827 N N . TYR A 1 102 ? -20.172 1.940 4.088 1.00 83.81 102 TYR A N 1
ATOM 828 C CA . TYR A 1 102 ? -19.764 1.323 2.828 1.00 83.81 102 TYR A CA 1
ATOM 829 C C . TYR A 1 102 ? -19.464 2.368 1.742 1.00 83.81 102 TYR A C 1
ATOM 831 O O . TYR A 1 102 ? -18.363 2.367 1.202 1.00 83.81 102 TYR A O 1
ATOM 839 N N . ASN A 1 103 ? -20.382 3.307 1.480 1.00 83.50 103 ASN A N 1
ATOM 840 C CA . ASN A 1 103 ? -20.234 4.306 0.407 1.00 83.50 103 ASN A CA 1
ATOM 841 C C . ASN A 1 103 ? -18.966 5.154 0.580 1.00 83.50 103 ASN A C 1
ATOM 843 O O . ASN A 1 103 ? -18.167 5.306 -0.341 1.00 83.50 103 ASN A O 1
ATOM 847 N N . THR A 1 104 ? -18.723 5.625 1.803 1.00 83.69 104 THR A N 1
ATOM 848 C CA . THR A 1 104 ? -17.552 6.446 2.122 1.00 83.69 104 THR A CA 1
ATOM 849 C C . THR A 1 104 ? -16.236 5.679 1.933 1.00 83.69 104 THR A C 1
ATOM 851 O O . THR A 1 104 ? -15.249 6.257 1.467 1.00 83.69 104 THR A O 1
ATOM 854 N N . GLN A 1 105 ? -16.193 4.385 2.277 1.00 85.25 105 GLN A N 1
ATOM 855 C CA . GLN A 1 105 ? -15.004 3.543 2.065 1.00 85.25 105 GLN A CA 1
ATOM 856 C C . GLN A 1 105 ? -14.850 3.097 0.604 1.00 85.25 105 GLN A C 1
ATOM 858 O O . GLN A 1 105 ? -13.729 2.970 0.117 1.00 85.25 105 GLN A O 1
ATO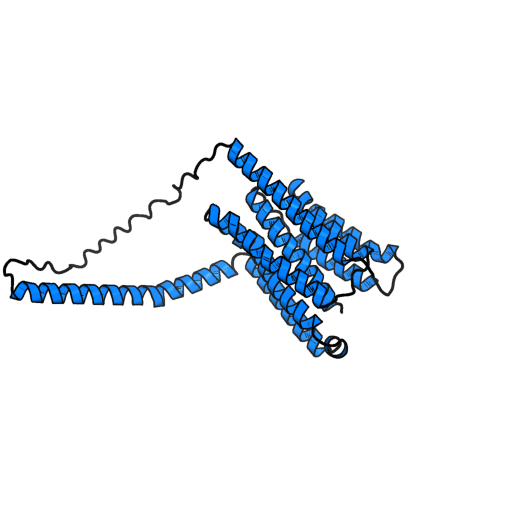M 863 N N . HIS A 1 106 ? -15.952 2.935 -0.120 1.00 87.88 106 HIS A N 1
ATOM 864 C CA . HIS A 1 106 ? -15.953 2.639 -1.547 1.00 87.88 106 HIS A CA 1
ATOM 865 C C . HIS A 1 106 ? -15.350 3.778 -2.363 1.00 87.88 106 HIS A C 1
ATOM 867 O O . HIS A 1 106 ? -14.414 3.565 -3.138 1.00 87.88 106 HIS A O 1
ATOM 873 N N . ASP A 1 107 ? -15.803 5.006 -2.129 1.00 86.25 107 ASP A N 1
ATOM 874 C CA . ASP A 1 107 ? -15.276 6.179 -2.827 1.00 86.25 107 ASP A CA 1
ATOM 875 C C . ASP A 1 107 ? -13.807 6.431 -2.487 1.00 86.25 107 ASP A C 1
ATOM 877 O O . ASP A 1 107 ? -13.013 6.854 -3.332 1.00 86.25 107 ASP A O 1
ATOM 881 N N . ALA A 1 108 ? -13.427 6.140 -1.243 1.00 84.56 108 ALA A N 1
ATOM 882 C CA . ALA A 1 108 ? -12.046 6.172 -0.799 1.00 84.56 108 ALA A CA 1
ATOM 883 C C . ALA A 1 108 ? -11.160 5.181 -1.548 1.00 84.56 108 ALA A C 1
ATOM 885 O O . ALA A 1 108 ? -10.068 5.547 -1.989 1.00 84.56 108 ALA A O 1
ATOM 886 N N . PHE A 1 109 ? -11.635 3.944 -1.661 1.00 89.06 109 PHE A N 1
ATOM 887 C CA . PHE A 1 109 ? -10.931 2.868 -2.328 1.00 89.06 109 PHE A CA 1
ATOM 888 C C . PHE A 1 109 ? -10.771 3.166 -3.819 1.00 89.06 109 PHE A C 1
ATOM 890 O O . PHE A 1 109 ? -9.656 3.161 -4.333 1.00 89.06 109 PHE A O 1
ATOM 897 N N . LEU A 1 110 ? -11.852 3.548 -4.503 1.00 88.75 110 LEU A N 1
ATOM 898 C CA . LEU A 1 110 ? -11.786 3.930 -5.914 1.00 88.75 110 LEU A CA 1
ATOM 899 C C . LEU A 1 110 ? -10.855 5.117 -6.155 1.00 88.75 110 LEU A C 1
ATOM 901 O O . LEU A 1 110 ? -10.152 5.151 -7.162 1.00 88.75 110 LEU A O 1
ATOM 905 N N . PHE A 1 111 ? -10.831 6.092 -5.246 1.00 86.62 111 PHE A N 1
ATOM 906 C CA . PHE A 1 111 ? -9.893 7.202 -5.351 1.00 86.62 111 PHE A CA 1
ATOM 907 C C . PHE A 1 111 ? -8.438 6.734 -5.243 1.00 86.62 111 PHE A C 1
ATOM 909 O O . PHE A 1 111 ? -7.624 7.136 -6.069 1.00 86.62 111 PHE A O 1
ATOM 916 N N . GLY A 1 112 ? -8.105 5.869 -4.281 1.00 87.44 112 GLY A N 1
ATOM 917 C CA . GLY A 1 112 ? -6.744 5.342 -4.169 1.00 87.44 112 GLY A CA 1
ATOM 918 C C . GLY A 1 112 ? -6.361 4.459 -5.355 1.00 87.44 112 GLY A C 1
ATOM 919 O O . GLY A 1 112 ? -5.271 4.627 -5.889 1.00 87.44 112 GLY A O 1
ATOM 920 N N . VAL A 1 113 ? -7.276 3.628 -5.867 1.00 89.44 113 VAL A N 1
ATOM 921 C CA . VAL A 1 113 ? -7.066 2.857 -7.107 1.00 89.44 113 VAL A CA 1
ATOM 922 C C . VAL A 1 113 ? -6.775 3.773 -8.297 1.00 89.44 113 VAL A C 1
ATOM 924 O O . VAL A 1 113 ? -5.865 3.490 -9.067 1.00 89.44 113 VAL A O 1
ATOM 927 N N . LYS A 1 114 ? -7.483 4.902 -8.429 1.00 88.06 114 LYS A N 1
ATOM 928 C CA . LYS A 1 114 ? -7.207 5.907 -9.473 1.00 88.06 114 LYS A CA 1
ATOM 929 C C . LYS A 1 114 ? -5.853 6.599 -9.303 1.00 88.06 114 LYS A C 1
ATOM 931 O O . LYS A 1 114 ? -5.313 7.092 -10.287 1.00 88.06 114 LYS A O 1
ATOM 936 N N . LEU A 1 115 ? -5.314 6.650 -8.084 1.00 86.62 115 LEU A N 1
ATOM 937 C CA . LEU A 1 115 ? -3.989 7.206 -7.817 1.00 86.62 115 LEU A CA 1
ATOM 938 C C . LEU A 1 115 ? -2.862 6.206 -8.086 1.00 86.62 115 LEU A C 1
ATOM 940 O O . LEU A 1 115 ? -1.775 6.642 -8.438 1.00 86.62 115 LEU A O 1
ATOM 944 N N . LEU A 1 116 ? -3.086 4.894 -7.946 1.00 87.81 116 LEU A N 1
ATOM 945 C CA . LEU A 1 116 ? -2.033 3.882 -8.124 1.00 87.81 116 LEU A CA 1
ATOM 946 C C . LEU A 1 116 ? -1.260 3.987 -9.453 1.00 87.81 116 LEU A C 1
ATOM 948 O O . LEU A 1 116 ? -0.037 3.867 -9.403 1.00 87.81 116 LEU A O 1
ATOM 952 N N . PRO A 1 117 ? -1.884 4.271 -10.617 1.00 86.56 117 PRO A N 1
ATOM 953 C CA . PRO A 1 117 ? -1.149 4.481 -11.866 1.00 86.56 117 PRO A CA 1
ATOM 954 C C . PRO A 1 117 ? -0.103 5.600 -11.797 1.00 86.56 117 PRO A C 1
ATOM 956 O O . PRO A 1 117 ? 0.866 5.574 -12.550 1.00 86.56 117 PRO A O 1
ATOM 959 N N . LEU A 1 118 ? -0.243 6.559 -10.876 1.00 85.31 118 LEU A N 1
ATOM 960 C CA . LEU A 1 118 ? 0.749 7.614 -10.672 1.00 85.31 118 LEU A CA 1
ATOM 961 C C . LEU A 1 118 ? 2.090 7.063 -10.163 1.00 85.31 118 LEU A C 1
ATOM 963 O O . LEU A 1 118 ? 3.119 7.673 -10.423 1.00 85.31 118 LEU A O 1
ATOM 967 N N . LEU A 1 119 ? 2.098 5.904 -9.494 1.00 84.31 119 LEU A N 1
ATOM 968 C CA . LEU A 1 119 ? 3.335 5.215 -9.107 1.00 84.31 119 LEU A CA 1
ATOM 969 C C . LEU A 1 119 ? 4.089 4.659 -10.322 1.00 84.31 119 LEU A C 1
ATOM 971 O O . LEU A 1 119 ? 5.298 4.488 -10.257 1.00 84.31 119 LEU A O 1
ATOM 975 N N . LEU A 1 120 ? 3.401 4.390 -11.436 1.00 81.94 120 LEU A N 1
ATOM 976 C CA . LEU A 1 120 ? 4.037 3.893 -12.658 1.00 81.94 120 LEU A CA 1
ATOM 977 C C . LEU A 1 120 ? 4.686 5.016 -13.468 1.00 81.94 120 LEU A C 1
ATOM 979 O O . LEU A 1 120 ? 5.667 4.765 -14.159 1.00 81.94 120 LEU A O 1
ATOM 983 N N . ALA A 1 121 ? 4.155 6.241 -13.396 1.00 77.75 121 ALA A N 1
ATOM 984 C CA . ALA A 1 121 ? 4.589 7.334 -14.263 1.00 77.75 121 ALA A CA 1
ATOM 985 C C . ALA A 1 121 ? 6.096 7.649 -14.144 1.00 77.75 121 ALA A C 1
ATOM 987 O O . ALA A 1 121 ? 6.747 7.718 -15.185 1.00 77.75 121 ALA A O 1
ATOM 988 N N . PRO A 1 122 ? 6.697 7.772 -12.943 1.00 74.88 122 PRO A N 1
ATOM 989 C CA . PRO A 1 122 ? 8.131 8.027 -12.831 1.00 74.88 122 PRO A CA 1
ATOM 990 C C . PRO A 1 122 ? 8.969 6.831 -13.297 1.00 74.88 122 PRO A C 1
ATOM 992 O O . PRO A 1 122 ? 9.918 7.019 -14.050 1.00 74.88 122 PRO A O 1
ATOM 995 N N . SER A 1 123 ? 8.589 5.604 -12.922 1.00 76.81 123 SER A N 1
ATOM 996 C CA . SER A 1 123 ? 9.302 4.383 -13.333 1.00 76.81 123 SER A CA 1
ATOM 997 C C . SER A 1 123 ? 9.274 4.148 -14.844 1.00 76.81 123 SER A C 1
ATOM 999 O O . SER A 1 123 ? 10.256 3.674 -15.402 1.00 76.81 123 SER A O 1
ATOM 1001 N N . LEU A 1 124 ? 8.189 4.518 -15.531 1.00 73.25 124 LEU A N 1
ATOM 1002 C CA . LEU A 1 124 ? 8.121 4.458 -16.995 1.00 73.25 124 LEU A CA 1
ATOM 1003 C C . LEU A 1 124 ? 9.045 5.483 -17.665 1.00 73.25 124 LEU A C 1
ATOM 1005 O O . LEU A 1 124 ? 9.567 5.205 -18.740 1.00 73.25 124 LEU A O 1
ATOM 1009 N N . LEU A 1 125 ? 9.260 6.648 -17.043 1.00 73.44 125 LEU A N 1
ATOM 1010 C CA . LEU A 1 125 ? 10.144 7.690 -17.575 1.00 73.44 125 LEU A CA 1
ATOM 1011 C C . LEU A 1 125 ? 11.627 7.326 -17.439 1.00 73.44 125 LEU A C 1
ATOM 1013 O O . LEU A 1 125 ? 12.411 7.669 -18.320 1.00 73.44 125 LEU A O 1
ATOM 1017 N N . THR A 1 126 ? 12.022 6.649 -16.357 1.00 72.94 126 THR A N 1
ATOM 1018 C CA . THR A 1 126 ? 13.414 6.211 -16.141 1.00 72.94 126 THR A CA 1
ATOM 1019 C C . THR A 1 126 ? 13.705 4.797 -16.618 1.00 72.94 126 THR A C 1
ATOM 1021 O O . THR A 1 126 ? 14.870 4.412 -16.632 1.00 72.94 126 THR A O 1
ATOM 1024 N N . LEU A 1 127 ? 12.675 4.027 -16.988 1.00 72.25 127 LEU A N 1
ATOM 1025 C CA . LEU A 1 127 ? 12.754 2.585 -17.255 1.00 72.25 127 LEU A CA 1
ATOM 1026 C C . LEU A 1 127 ? 13.332 1.776 -16.073 1.00 72.25 127 LEU A C 1
ATOM 1028 O O . LEU A 1 127 ? 13.734 0.627 -16.247 1.00 72.25 127 LEU A O 1
ATOM 1032 N N . ASP A 1 128 ? 13.330 2.356 -14.867 1.00 73.88 128 ASP A N 1
ATOM 1033 C CA . ASP A 1 128 ? 13.775 1.725 -13.626 1.00 73.88 128 ASP A CA 1
ATOM 1034 C C . ASP A 1 128 ? 12.562 1.378 -12.748 1.00 73.88 128 ASP A C 1
ATOM 1036 O O . ASP A 1 128 ? 11.849 2.240 -12.211 1.00 73.88 128 ASP A O 1
ATOM 1040 N N . PHE A 1 129 ? 12.327 0.075 -12.613 1.00 79.00 129 PHE A N 1
ATOM 1041 C CA . PHE A 1 129 ? 11.238 -0.494 -11.823 1.00 79.00 129 PHE A CA 1
ATOM 1042 C C . PHE A 1 129 ? 11.702 -1.016 -10.464 1.00 79.00 129 PHE A C 1
ATOM 1044 O O . PHE A 1 129 ? 10.853 -1.401 -9.659 1.00 79.00 129 PHE A O 1
ATOM 1051 N N . GLU A 1 130 ? 13.004 -0.995 -10.160 1.00 78.00 130 GLU A N 1
ATOM 1052 C CA . GLU A 1 130 ? 13.538 -1.600 -8.937 1.00 78.00 130 GLU A CA 1
ATOM 1053 C C . GLU A 1 130 ? 12.931 -0.946 -7.685 1.00 78.00 130 GLU A C 1
ATOM 1055 O O . GLU A 1 130 ? 12.511 -1.617 -6.739 1.00 78.00 130 GLU A O 1
ATOM 1060 N N . GLN A 1 131 ? 12.806 0.382 -7.709 1.00 78.81 131 GLN A N 1
ATOM 1061 C CA . GLN A 1 131 ? 12.257 1.163 -6.597 1.00 78.81 131 GLN A CA 1
ATOM 1062 C C . GLN A 1 131 ? 10.755 0.934 -6.395 1.00 78.81 131 GLN A C 1
ATOM 1064 O O . GLN A 1 131 ? 10.259 0.932 -5.264 1.00 78.81 131 GLN A O 1
ATOM 1069 N N . LEU A 1 132 ? 10.023 0.727 -7.493 1.00 82.06 132 LEU A N 1
ATOM 1070 C CA . LEU A 1 132 ? 8.603 0.393 -7.453 1.00 82.06 132 LEU A CA 1
ATOM 1071 C C . LEU A 1 132 ? 8.409 -1.005 -6.865 1.00 82.06 132 LEU A C 1
ATOM 1073 O O . LEU A 1 132 ? 7.565 -1.189 -5.989 1.00 82.06 132 LEU A O 1
ATOM 1077 N N . GLU A 1 133 ? 9.212 -1.961 -7.332 1.00 79.00 133 GLU A N 1
ATOM 1078 C CA . GLU A 1 133 ? 9.152 -3.371 -6.964 1.00 79.00 133 GLU A CA 1
ATOM 1079 C C . GLU A 1 133 ? 9.485 -3.596 -5.484 1.00 79.00 133 GLU A C 1
ATOM 1081 O O . GLU A 1 133 ? 8.709 -4.222 -4.761 1.00 79.00 133 GLU A O 1
ATOM 1086 N N . GLN A 1 134 ? 10.614 -3.062 -5.016 1.00 76.00 134 GLN A N 1
ATOM 1087 C CA . GLN A 1 134 ? 11.097 -3.307 -3.654 1.00 76.00 134 GLN A CA 1
ATOM 1088 C C . GLN A 1 134 ? 10.404 -2.419 -2.610 1.00 76.00 134 GLN A C 1
ATOM 1090 O O . GLN A 1 134 ? 10.260 -2.822 -1.457 1.00 76.00 134 GLN A O 1
ATOM 1095 N N . GLY A 1 135 ? 9.989 -1.208 -2.998 1.00 78.56 135 GLY A N 1
ATOM 1096 C CA . GLY A 1 135 ? 9.415 -0.221 -2.085 1.00 78.56 135 GLY A CA 1
ATOM 1097 C C . GLY A 1 135 ? 7.890 -0.226 -2.070 1.00 78.56 135 GLY A C 1
ATOM 1098 O O . GLY A 1 135 ? 7.270 -0.555 -1.062 1.00 78.56 135 GLY A O 1
ATOM 1099 N N . ALA A 1 136 ? 7.274 0.192 -3.177 1.00 86.06 136 ALA A N 1
ATOM 1100 C CA . ALA A 1 136 ? 5.838 0.480 -3.237 1.00 86.06 136 ALA A CA 1
ATOM 1101 C C . ALA A 1 136 ? 4.969 -0.779 -3.352 1.00 86.06 136 ALA A C 1
ATOM 1103 O O . ALA A 1 136 ? 3.918 -0.870 -2.713 1.00 86.06 136 ALA A O 1
ATOM 1104 N N . LEU A 1 137 ? 5.386 -1.740 -4.181 1.00 85.31 137 LEU A N 1
ATOM 1105 C CA . LEU A 1 137 ? 4.570 -2.885 -4.583 1.00 85.31 137 LEU A CA 1
ATOM 1106 C C . LEU A 1 137 ? 3.995 -3.697 -3.406 1.00 85.31 137 LEU A C 1
ATOM 1108 O O . LEU A 1 137 ? 2.796 -3.990 -3.446 1.00 85.31 137 LEU A O 1
ATOM 1112 N N . PRO A 1 138 ? 4.759 -4.018 -2.340 1.00 85.88 138 PRO A N 1
ATOM 1113 C CA . PRO A 1 138 ? 4.228 -4.759 -1.195 1.00 85.88 138 PRO A CA 1
ATOM 1114 C C . PRO A 1 138 ? 3.024 -4.057 -0.561 1.00 85.88 138 PRO A C 1
ATOM 1116 O O . PRO A 1 138 ? 2.006 -4.685 -0.266 1.00 85.88 138 PRO A O 1
ATOM 1119 N N . PHE A 1 139 ? 3.107 -2.734 -0.416 1.00 88.62 139 PHE A N 1
ATOM 1120 C CA . PHE A 1 139 ? 2.047 -1.916 0.159 1.00 88.62 139 PHE A CA 1
ATOM 1121 C C . PHE A 1 139 ? 0.877 -1.706 -0.807 1.00 88.62 139 PHE A C 1
ATOM 1123 O O . PHE A 1 139 ? -0.270 -1.676 -0.365 1.00 88.62 139 PHE A O 1
ATOM 1130 N N . VAL A 1 140 ? 1.127 -1.623 -2.118 1.00 89.69 140 VAL A N 1
ATOM 1131 C CA . VAL A 1 140 ? 0.065 -1.566 -3.138 1.00 89.69 140 VAL A CA 1
ATOM 1132 C C . VAL A 1 140 ? -0.774 -2.842 -3.123 1.00 89.69 140 VAL A C 1
ATOM 1134 O O . VAL A 1 140 ? -2.005 -2.773 -3.104 1.00 89.69 140 VAL A O 1
ATOM 1137 N N . VAL A 1 141 ? -0.128 -4.010 -3.087 1.00 87.94 141 VAL A N 1
ATOM 1138 C CA . VAL A 1 141 ? -0.826 -5.300 -2.994 1.00 87.94 141 VAL A CA 1
ATOM 1139 C C . VAL A 1 141 ? -1.628 -5.368 -1.698 1.00 87.94 141 VAL A C 1
ATOM 1141 O O . VAL A 1 141 ? -2.815 -5.703 -1.718 1.00 87.94 141 VAL A O 1
ATOM 1144 N N . LEU A 1 142 ? -1.011 -4.980 -0.580 1.00 88.81 142 LEU A N 1
ATOM 1145 C CA . LEU A 1 142 ? -1.668 -4.967 0.720 1.00 88.81 142 LEU A CA 1
ATOM 1146 C C . LEU A 1 142 ? -2.898 -4.041 0.716 1.00 88.81 142 LEU A C 1
ATOM 1148 O O . LEU A 1 142 ? -3.963 -4.438 1.192 1.00 88.81 142 LEU A O 1
ATOM 1152 N N . TYR A 1 143 ? -2.781 -2.853 0.118 1.00 91.56 143 TYR A N 1
ATOM 1153 C CA . TYR A 1 143 ? -3.876 -1.900 -0.061 1.00 91.56 143 TYR A CA 1
ATOM 1154 C C . TYR A 1 143 ? -5.032 -2.482 -0.880 1.00 91.56 143 TYR A C 1
ATOM 1156 O O . TYR A 1 143 ? -6.183 -2.419 -0.444 1.00 91.56 143 TYR A O 1
ATOM 1164 N N . LEU A 1 144 ? -4.743 -3.067 -2.046 1.00 90.50 144 LEU A N 1
ATOM 1165 C CA . LEU A 1 144 ? -5.768 -3.613 -2.935 1.00 90.50 144 LEU A CA 1
ATOM 1166 C C . LEU A 1 144 ? -6.525 -4.759 -2.271 1.00 90.50 144 LEU A C 1
ATOM 1168 O O . LEU A 1 144 ? -7.756 -4.746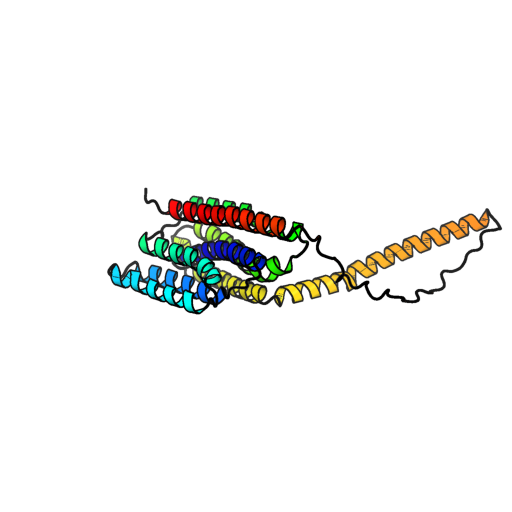 -2.224 1.00 90.50 144 LEU A O 1
ATOM 1172 N N . VAL A 1 145 ? -5.802 -5.730 -1.715 1.00 88.00 145 VAL A N 1
ATOM 1173 C CA . VAL A 1 145 ? -6.439 -6.923 -1.157 1.00 88.00 145 VAL A CA 1
ATOM 1174 C C . VAL A 1 145 ? -7.197 -6.591 0.125 1.00 88.00 145 VAL A C 1
ATOM 1176 O O . VAL A 1 145 ? -8.365 -6.963 0.262 1.00 88.00 145 VAL A O 1
ATOM 1179 N N . CYS A 1 146 ? -6.591 -5.830 1.040 1.00 88.44 146 CYS A N 1
ATOM 1180 C CA . CYS A 1 146 ? -7.276 -5.439 2.272 1.00 88.44 146 CYS A CA 1
ATOM 1181 C C . CYS A 1 146 ? -8.440 -4.480 1.994 1.00 88.44 146 CYS A C 1
ATOM 1183 O O . CYS A 1 146 ? -9.445 -4.539 2.699 1.00 8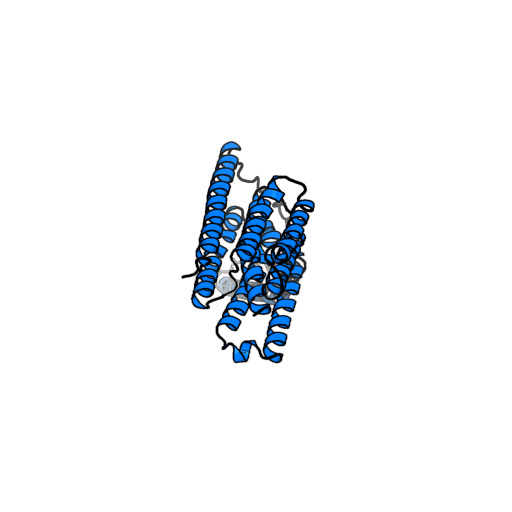8.44 146 CYS A O 1
ATOM 1185 N N . GLY A 1 147 ? -8.356 -3.655 0.946 1.00 88.19 147 GLY A N 1
ATOM 1186 C CA . GLY A 1 147 ? -9.432 -2.760 0.516 1.00 88.19 147 GLY A CA 1
ATOM 1187 C C . GLY A 1 147 ? -10.633 -3.524 -0.027 1.00 88.19 147 GLY A C 1
ATOM 1188 O O . GLY A 1 147 ? -11.765 -3.275 0.391 1.00 88.19 147 GLY A O 1
ATOM 1189 N N . VAL A 1 148 ? -10.397 -4.526 -0.876 1.00 89.62 148 VAL A N 1
ATOM 1190 C CA . VAL A 1 148 ? -11.456 -5.419 -1.371 1.00 89.62 148 VAL A CA 1
ATOM 1191 C C . VAL A 1 148 ? -12.083 -6.218 -0.225 1.00 89.62 148 VAL A C 1
ATOM 1193 O O . VAL A 1 148 ? -13.310 -6.314 -0.143 1.00 89.62 148 VAL A O 1
ATOM 1196 N N . LEU A 1 149 ? -11.275 -6.753 0.697 1.00 87.50 149 LEU A N 1
ATOM 1197 C CA . LEU A 1 149 ? -11.783 -7.468 1.873 1.00 87.50 149 LEU A CA 1
ATOM 1198 C C . LEU A 1 149 ? -12.610 -6.555 2.785 1.00 87.50 149 LEU A C 1
ATOM 1200 O O . LEU A 1 149 ? -13.682 -6.959 3.238 1.00 87.50 149 LEU A O 1
ATOM 1204 N N . LEU A 1 150 ? -12.155 -5.321 3.016 1.00 89.25 150 LEU A N 1
ATOM 1205 C CA . LEU A 1 150 ? -12.882 -4.312 3.785 1.00 89.25 150 LEU A CA 1
ATOM 1206 C C . LEU A 1 150 ? -14.259 -4.041 3.171 1.00 89.25 150 LEU A C 1
ATOM 1208 O O . LEU A 1 150 ? -15.271 -4.099 3.866 1.00 89.25 150 LEU A O 1
ATOM 1212 N N . MET A 1 151 ? -14.298 -3.806 1.862 1.00 88.56 151 MET A N 1
ATOM 1213 C CA . MET A 1 151 ? -15.522 -3.546 1.103 1.00 88.56 151 MET A CA 1
ATOM 1214 C C . MET A 1 151 ? -16.487 -4.727 1.140 1.00 88.56 151 MET A C 1
ATOM 1216 O O . MET A 1 151 ? -17.683 -4.545 1.368 1.00 88.56 151 MET A O 1
ATOM 1220 N N . ARG A 1 152 ? -15.965 -5.950 0.987 1.00 86.44 152 ARG A N 1
ATOM 1221 C CA . ARG A 1 152 ? -16.755 -7.179 1.109 1.00 86.44 152 ARG A CA 1
ATOM 1222 C C . ARG A 1 152 ? -17.374 -7.302 2.498 1.00 86.44 152 ARG A C 1
ATOM 1224 O O . ARG A 1 152 ? -18.556 -7.609 2.609 1.00 86.44 152 ARG A O 1
ATOM 1231 N N . MET A 1 153 ? -16.597 -7.050 3.553 1.00 85.31 153 MET A N 1
ATOM 1232 C CA . MET A 1 153 ? -17.098 -7.119 4.928 1.00 85.31 153 MET A CA 1
ATOM 1233 C C . MET A 1 153 ? -18.155 -6.051 5.219 1.00 85.31 153 MET A C 1
ATOM 1235 O O . MET A 1 153 ? -19.118 -6.352 5.913 1.00 85.31 153 MET A O 1
ATOM 1239 N N . LEU A 1 154 ? -18.005 -4.838 4.680 1.00 85.25 154 LEU A N 1
ATOM 1240 C CA . LEU A 1 154 ? -18.951 -3.732 4.877 1.00 85.25 154 LEU A CA 1
ATOM 1241 C C . LEU A 1 154 ? -20.285 -3.910 4.134 1.00 85.25 154 LEU A C 1
ATOM 1243 O O . LEU A 1 154 ? -21.230 -3.187 4.429 1.00 85.25 154 LEU A O 1
ATOM 1247 N N . ARG A 1 155 ? -20.371 -4.846 3.179 1.00 84.88 155 ARG A N 1
ATOM 1248 C CA . ARG A 1 155 ? -21.602 -5.138 2.426 1.00 84.88 155 ARG A CA 1
ATOM 1249 C C . ARG A 1 155 ? -22.543 -6.107 3.150 1.00 84.88 155 ARG A C 1
ATOM 1251 O O . ARG A 1 155 ? -23.700 -6.222 2.765 1.00 84.88 155 ARG A O 1
ATOM 1258 N N . HIS A 1 156 ? -22.046 -6.833 4.148 1.00 83.94 156 HIS A N 1
ATOM 1259 C CA . HIS A 1 156 ? -22.841 -7.796 4.904 1.00 83.94 156 HIS A CA 1
ATOM 1260 C C . HIS A 1 156 ? -23.486 -7.155 6.135 1.00 83.94 156 HIS A C 1
ATOM 1262 O O . HIS A 1 156 ? -22.895 -6.283 6.767 1.00 83.94 156 HIS A O 1
ATOM 1268 N N . ASP A 1 157 ? -24.667 -7.648 6.513 1.00 78.69 157 ASP A N 1
ATOM 1269 C CA . ASP A 1 157 ? -25.366 -7.202 7.720 1.00 78.69 157 ASP A CA 1
ATOM 1270 C C . ASP A 1 157 ? -24.571 -7.488 9.000 1.00 78.69 157 ASP A C 1
ATOM 1272 O O . ASP A 1 157 ? -23.795 -8.451 9.091 1.00 78.69 157 ASP A O 1
ATOM 1276 N N . GLU A 1 158 ? -24.820 -6.686 10.041 1.00 75.06 158 GLU A N 1
ATOM 1277 C CA . GLU A 1 158 ? -24.128 -6.797 11.330 1.00 75.06 158 GLU A CA 1
ATOM 1278 C C . GLU A 1 158 ? -24.244 -8.198 11.951 1.00 75.06 158 GLU A C 1
ATOM 1280 O O . GLU A 1 158 ? -23.283 -8.681 12.556 1.00 75.06 158 GLU A O 1
ATOM 1285 N N . ALA A 1 159 ? -25.375 -8.882 11.747 1.00 75.75 159 ALA A N 1
ATOM 1286 C CA . ALA A 1 159 ? -25.600 -10.247 12.221 1.00 75.75 159 ALA A CA 1
ATOM 1287 C C . ALA A 1 159 ? -24.594 -11.245 11.618 1.00 75.75 159 ALA A C 1
ATOM 1289 O O . ALA A 1 159 ? -24.028 -12.073 12.333 1.00 75.75 159 ALA A O 1
ATOM 1290 N N . THR A 1 160 ? -24.303 -11.122 10.321 1.00 77.12 160 THR A N 1
ATOM 1291 C CA . THR A 1 160 ? -23.342 -11.977 9.606 1.00 77.12 160 THR A CA 1
ATOM 1292 C C . THR A 1 160 ? -21.907 -11.642 10.008 1.00 77.12 160 THR A C 1
ATOM 1294 O O . THR A 1 160 ? -21.097 -12.538 10.248 1.00 77.12 160 THR A O 1
ATOM 1297 N N . ILE A 1 161 ? -21.596 -10.353 10.184 1.00 77.31 161 ILE A N 1
ATOM 1298 C CA . ILE A 1 161 ? -20.275 -9.885 10.638 1.00 77.31 161 ILE A CA 1
ATOM 1299 C C . ILE A 1 161 ? -19.939 -10.415 12.041 1.00 77.31 161 ILE A C 1
ATOM 1301 O O . ILE A 1 161 ? -18.764 -10.616 12.374 1.00 77.31 161 ILE A O 1
ATOM 1305 N N . GLN A 1 162 ? -20.942 -10.617 12.897 1.00 79.62 162 GLN A N 1
ATOM 1306 C CA . GLN A 1 162 ? -20.726 -11.102 14.257 1.00 79.62 162 GLN A CA 1
ATOM 1307 C C . GLN A 1 162 ? -20.439 -12.608 14.340 1.00 79.62 162 GLN A C 1
ATOM 1309 O O . GLN A 1 162 ? -19.808 -13.024 15.319 1.00 79.62 162 GLN A O 1
ATOM 1314 N N . GLN A 1 163 ? -20.796 -13.392 13.318 1.00 86.12 163 GLN A N 1
ATOM 1315 C CA . GLN A 1 163 ? -20.575 -14.838 13.294 1.00 86.12 163 GLN A CA 1
ATOM 1316 C C . GLN A 1 163 ? -19.085 -15.198 13.375 1.00 86.12 163 GLN A C 1
ATOM 1318 O O . GLN A 1 163 ? -18.243 -14.675 12.642 1.00 86.12 163 GLN A O 1
ATOM 1323 N N . THR A 1 164 ? -18.751 -16.154 14.243 1.00 82.06 164 THR A N 1
ATOM 1324 C CA . THR A 1 164 ? -17.362 -16.568 14.499 1.00 82.06 164 THR A CA 1
ATOM 1325 C C . THR A 1 164 ? -16.698 -17.167 13.262 1.00 82.06 164 THR A C 1
ATOM 1327 O O . THR A 1 164 ? -15.549 -16.847 12.973 1.00 82.06 164 THR A O 1
ATOM 1330 N N . ARG A 1 165 ? -17.428 -17.980 12.483 1.00 84.75 165 ARG A N 1
ATOM 1331 C CA . ARG A 1 165 ? -16.915 -18.583 11.239 1.00 84.75 165 ARG A CA 1
ATOM 1332 C C . ARG A 1 165 ? -16.536 -17.518 10.211 1.00 84.75 165 ARG A C 1
ATOM 1334 O O . ARG A 1 165 ? -15.440 -17.566 9.662 1.00 84.75 165 ARG A O 1
ATOM 1341 N N . PHE A 1 166 ? -17.402 -16.522 10.022 1.00 83.31 166 PHE A N 1
ATOM 1342 C CA . PHE A 1 166 ? -17.142 -15.400 9.123 1.00 83.31 166 PHE A CA 1
ATOM 1343 C C . PHE A 1 166 ? -15.920 -14.591 9.580 1.00 83.31 166 PHE A C 1
ATOM 1345 O O . PHE A 1 166 ? -15.039 -14.288 8.774 1.00 83.31 166 PHE A O 1
ATOM 1352 N N . LYS A 1 167 ? -15.806 -14.293 10.881 1.00 83.75 167 LYS A N 1
ATOM 1353 C CA . LYS A 1 167 ? -14.626 -13.611 11.440 1.00 83.75 167 LYS A CA 1
ATOM 1354 C C . LYS A 1 167 ? -13.341 -14.396 11.199 1.00 83.75 167 LYS A C 1
ATOM 1356 O O . LYS A 1 167 ? -12.353 -13.800 10.788 1.00 83.75 167 LYS A O 1
ATOM 1361 N N . LEU A 1 168 ? -13.361 -15.707 11.425 1.00 85.88 168 LEU A N 1
ATOM 1362 C CA . LEU A 1 168 ? -12.175 -16.555 11.328 1.00 85.88 168 LEU A CA 1
ATOM 1363 C C . LEU A 1 168 ? -11.697 -16.698 9.877 1.00 85.88 168 LEU A C 1
ATOM 1365 O O . LEU A 1 168 ? -10.506 -16.572 9.617 1.00 85.88 168 LEU A O 1
ATOM 1369 N N . GLN A 1 169 ? -12.619 -16.845 8.921 1.00 86.19 169 GLN A N 1
ATOM 1370 C CA . GLN A 1 169 ? -12.292 -16.867 7.491 1.00 86.19 169 GLN A CA 1
ATOM 1371 C C . GLN A 1 169 ? -11.697 -15.540 7.003 1.00 86.19 169 GLN A C 1
ATOM 1373 O O . GLN A 1 169 ? -10.695 -15.536 6.291 1.00 86.19 169 GLN A O 1
ATOM 1378 N N . ASN A 1 170 ? -12.284 -14.404 7.393 1.00 85.81 170 ASN A N 1
ATOM 1379 C CA . ASN A 1 170 ? -11.750 -13.097 7.008 1.00 85.81 170 ASN A CA 1
ATOM 1380 C C . ASN A 1 170 ? -10.418 -12.799 7.717 1.00 85.81 170 ASN A C 1
ATOM 1382 O O . ASN A 1 170 ? -9.515 -12.257 7.090 1.00 85.81 170 ASN A O 1
ATOM 1386 N N . ALA A 1 171 ? -10.260 -13.188 8.985 1.00 84.44 171 ALA A N 1
ATOM 1387 C CA . ALA A 1 171 ? -8.996 -13.051 9.704 1.00 84.44 171 ALA A CA 1
ATOM 1388 C C . ALA A 1 171 ? -7.889 -13.893 9.056 1.00 84.44 171 ALA A C 1
ATOM 1390 O O . ALA A 1 171 ? -6.799 -13.379 8.823 1.00 84.44 171 ALA A O 1
ATOM 1391 N N . ALA A 1 172 ? -8.183 -15.145 8.689 1.00 86.12 172 ALA A N 1
ATOM 1392 C CA . ALA A 1 172 ? -7.252 -15.999 7.958 1.00 86.12 172 ALA A CA 1
ATOM 1393 C C . ALA A 1 172 ? -6.853 -15.374 6.613 1.00 86.12 172 ALA A C 1
ATOM 1395 O O . ALA A 1 172 ? -5.668 -15.320 6.297 1.00 86.12 172 ALA A O 1
ATOM 1396 N N . ALA A 1 173 ? -7.816 -14.830 5.859 1.00 84.25 173 ALA A N 1
ATOM 1397 C CA . ALA A 1 173 ? -7.529 -14.136 4.606 1.00 84.25 173 ALA A CA 1
ATOM 1398 C C . ALA A 1 173 ? -6.580 -12.948 4.821 1.00 84.25 173 ALA A C 1
ATOM 1400 O O . ALA A 1 173 ? -5.582 -12.830 4.117 1.00 84.25 173 ALA A O 1
ATOM 1401 N N . VAL A 1 174 ? -6.836 -12.111 5.829 1.00 84.25 174 VAL A N 1
ATOM 1402 C CA . VAL A 1 174 ? -5.974 -10.967 6.163 1.00 84.25 174 VAL A CA 1
ATOM 1403 C C . VAL A 1 174 ? -4.568 -11.420 6.567 1.00 84.25 174 VAL A C 1
ATOM 1405 O O . VAL A 1 174 ? -3.595 -10.846 6.089 1.00 84.25 174 VAL A O 1
ATOM 1408 N N . ILE A 1 175 ? -4.442 -12.472 7.383 1.00 84.94 175 ILE A N 1
ATOM 1409 C CA . ILE A 1 175 ? -3.139 -13.028 7.785 1.00 84.94 175 ILE A CA 1
ATOM 1410 C C . ILE A 1 175 ? -2.356 -13.500 6.560 1.00 84.94 175 ILE A C 1
ATOM 1412 O O . ILE A 1 175 ? -1.204 -13.106 6.390 1.00 84.94 175 ILE A O 1
ATOM 1416 N N . VAL A 1 176 ? -2.984 -14.281 5.676 1.00 84.38 176 VAL A N 1
ATOM 1417 C CA . VAL A 1 176 ? -2.354 -14.737 4.427 1.00 84.38 176 VAL A CA 1
ATOM 1418 C C . VAL A 1 176 ? -1.899 -13.543 3.586 1.00 84.38 176 VAL A C 1
ATOM 1420 O O . VAL A 1 176 ? -0.787 -13.553 3.067 1.00 84.38 176 VAL A O 1
ATOM 1423 N N . CYS A 1 177 ? -2.698 -12.479 3.507 1.00 80.62 177 CYS A N 1
ATOM 1424 C CA . CYS A 1 177 ? -2.332 -11.271 2.765 1.00 80.62 177 CYS A CA 1
ATOM 1425 C C . CYS A 1 177 ? -1.140 -10.535 3.381 1.00 80.62 177 CYS A C 1
ATOM 1427 O O . CYS A 1 177 ? -0.269 -10.080 2.645 1.00 80.62 177 CYS A O 1
ATOM 1429 N N . CYS A 1 178 ? -1.067 -10.441 4.709 1.00 79.75 178 CYS A N 1
ATOM 1430 C CA . CYS A 1 178 ? 0.085 -9.856 5.391 1.00 79.75 178 CYS A CA 1
ATOM 1431 C C . CYS A 1 178 ? 1.359 -10.679 5.156 1.00 79.75 178 CYS A C 1
ATOM 1433 O O . CYS A 1 178 ? 2.411 -10.096 4.905 1.00 79.75 178 CYS A O 1
ATOM 1435 N N . ILE A 1 179 ? 1.266 -12.014 5.186 1.00 80.81 179 ILE A N 1
ATOM 1436 C CA . ILE A 1 179 ? 2.398 -12.909 4.895 1.00 80.81 179 ILE A CA 1
ATOM 1437 C C . ILE A 1 179 ? 2.861 -12.726 3.447 1.00 80.81 179 ILE A C 1
ATOM 1439 O O . ILE A 1 179 ? 4.048 -12.535 3.202 1.00 80.81 179 ILE A O 1
ATOM 1443 N N . LEU A 1 180 ? 1.929 -12.718 2.490 1.00 76.00 180 LEU A N 1
ATOM 1444 C CA . LEU A 1 180 ? 2.253 -12.488 1.082 1.00 76.00 180 LEU A CA 1
ATOM 1445 C C . LEU A 1 180 ? 2.871 -11.104 0.863 1.00 76.00 180 LEU A C 1
ATOM 1447 O O . LEU A 1 180 ? 3.876 -10.997 0.167 1.00 76.00 180 LEU A O 1
ATOM 1451 N N . GLY A 1 181 ? 2.321 -10.057 1.485 1.00 72.50 181 GLY A N 1
ATOM 1452 C CA . GLY A 1 181 ? 2.882 -8.705 1.438 1.00 72.50 181 GLY A CA 1
ATOM 1453 C C . GLY A 1 181 ? 4.298 -8.638 2.019 1.00 72.50 181 GLY A C 1
ATOM 1454 O O . GLY A 1 181 ? 5.171 -7.990 1.448 1.00 72.50 181 GLY A O 1
ATOM 1455 N N . TYR A 1 182 ? 4.559 -9.360 3.108 1.00 75.75 182 TYR A N 1
ATOM 1456 C CA . TYR A 1 182 ? 5.893 -9.459 3.696 1.00 75.75 182 TYR A CA 1
ATOM 1457 C C . TYR A 1 182 ? 6.895 -10.175 2.776 1.00 75.75 182 TYR A C 1
ATOM 1459 O O . TYR A 1 182 ? 8.009 -9.689 2.584 1.00 75.75 182 TYR A O 1
ATOM 1467 N N . GLU A 1 183 ? 6.496 -11.283 2.147 1.00 76.06 183 GLU A N 1
ATOM 1468 C CA . GLU A 1 183 ? 7.338 -12.001 1.177 1.00 76.06 183 GLU A CA 1
ATOM 1469 C C . GLU A 1 183 ? 7.581 -11.192 -0.106 1.00 76.06 183 GLU A C 1
ATOM 1471 O O . GLU A 1 183 ? 8.690 -11.193 -0.645 1.00 76.06 183 GLU A O 1
ATOM 1476 N N . LEU A 1 184 ? 6.584 -10.430 -0.568 1.00 70.69 184 LEU A N 1
ATOM 1477 C CA . LEU A 1 184 ? 6.742 -9.460 -1.657 1.00 70.69 184 LEU A CA 1
ATOM 1478 C C . LEU A 1 184 ? 7.785 -8.391 -1.304 1.00 70.69 184 LEU A C 1
ATOM 1480 O O . LEU A 1 184 ? 8.632 -8.074 -2.135 1.00 70.69 184 LEU A O 1
ATOM 1484 N N . SER A 1 185 ? 7.792 -7.901 -0.060 1.00 67.75 185 SER A N 1
ATOM 1485 C CA . SER A 1 185 ? 8.774 -6.912 0.409 1.00 67.75 185 SER A CA 1
ATOM 1486 C C . SER A 1 185 ? 10.213 -7.428 0.422 1.00 67.75 185 SER A C 1
ATOM 1488 O O . SER A 1 185 ? 11.137 -6.618 0.381 1.00 67.75 185 SER A O 1
ATOM 1490 N N . ARG A 1 186 ? 10.435 -8.746 0.470 1.00 68.12 186 ARG A N 1
ATOM 1491 C CA . ARG A 1 186 ? 11.781 -9.339 0.414 1.00 68.12 186 ARG A CA 1
ATOM 1492 C C . ARG A 1 186 ? 12.317 -9.486 -1.014 1.00 68.12 186 ARG A C 1
ATOM 1494 O O . ARG A 1 186 ? 13.468 -9.883 -1.190 1.00 68.12 186 ARG A O 1
ATOM 1501 N N . GLY A 1 187 ? 11.495 -9.236 -2.038 1.00 62.44 187 GLY A N 1
ATOM 1502 C CA . GLY A 1 187 ? 11.839 -9.451 -3.449 1.00 62.44 187 GLY A CA 1
ATOM 1503 C C . GLY A 1 187 ? 12.059 -10.924 -3.831 1.00 62.44 187 GLY A C 1
ATOM 1504 O O . GLY A 1 187 ? 12.244 -11.245 -5.002 1.00 62.44 187 GLY A O 1
ATOM 1505 N N . THR A 1 188 ? 12.012 -11.855 -2.875 1.00 64.88 188 THR A N 1
ATOM 1506 C CA . THR A 1 188 ? 12.158 -13.303 -3.086 1.00 64.88 188 THR A CA 1
ATOM 1507 C C . THR A 1 188 ? 11.004 -13.856 -3.909 1.00 64.88 188 THR A C 1
ATOM 1509 O O . THR A 1 188 ? 11.238 -14.603 -4.858 1.00 64.88 188 THR A O 1
ATOM 1512 N N . ALA A 1 189 ? 9.774 -13.442 -3.599 1.00 62.72 189 ALA A N 1
ATOM 1513 C CA . ALA A 1 189 ? 8.575 -13.852 -4.324 1.00 62.72 189 ALA A CA 1
ATOM 1514 C C . ALA A 1 189 ? 8.586 -13.379 -5.787 1.00 62.72 189 ALA A C 1
ATOM 1516 O O . ALA A 1 189 ? 8.221 -14.134 -6.686 1.00 62.72 189 ALA A O 1
ATOM 1517 N N . LEU A 1 190 ? 9.062 -12.158 -6.040 1.00 64.50 190 LEU A N 1
ATOM 1518 C CA . LEU A 1 190 ? 9.137 -11.587 -7.387 1.00 64.50 190 LEU A CA 1
ATOM 1519 C C . LEU A 1 190 ? 10.248 -12.236 -8.204 1.00 64.50 190 LEU A C 1
ATOM 1521 O O . LEU A 1 190 ? 10.009 -12.640 -9.338 1.00 64.50 190 LEU A O 1
ATOM 1525 N N . ARG A 1 191 ? 11.418 -12.480 -7.600 1.00 68.06 191 ARG A N 1
ATOM 1526 C CA . ARG A 1 191 ? 12.482 -13.282 -8.227 1.00 68.06 191 ARG A CA 1
ATOM 1527 C C . ARG A 1 191 ? 12.028 -14.712 -8.511 1.00 68.06 191 ARG A C 1
ATOM 1529 O O . ARG A 1 191 ? 12.379 -15.261 -9.551 1.00 68.06 191 ARG A O 1
ATOM 1536 N N . ALA A 1 192 ? 11.253 -15.326 -7.618 1.00 68.25 192 ALA A N 1
ATOM 1537 C CA . ALA A 1 192 ? 10.685 -16.653 -7.842 1.00 68.25 192 ALA A CA 1
ATOM 1538 C C . ALA A 1 192 ? 9.674 -16.642 -8.999 1.00 68.25 192 ALA A C 1
ATOM 1540 O O . ALA A 1 192 ? 9.767 -17.490 -9.885 1.00 68.25 192 ALA A O 1
ATOM 1541 N N . GLY A 1 193 ? 8.777 -15.653 -9.046 1.00 70.12 193 GLY A N 1
ATOM 1542 C CA . GLY A 1 193 ? 7.842 -15.450 -10.155 1.00 70.12 193 GLY A CA 1
ATOM 1543 C C . GLY A 1 193 ? 8.553 -15.200 -11.487 1.00 70.12 193 GLY A C 1
ATOM 1544 O O . GLY A 1 193 ? 8.238 -15.851 -12.479 1.00 70.12 193 GLY A O 1
ATOM 1545 N N . ALA A 1 194 ? 9.573 -14.341 -11.501 1.00 71.12 194 ALA A N 1
ATOM 1546 C CA . ALA A 1 194 ? 10.399 -14.064 -12.673 1.00 71.12 194 ALA A CA 1
ATOM 1547 C C . ALA A 1 194 ? 11.156 -15.311 -13.153 1.00 71.12 194 ALA A C 1
ATOM 1549 O O . ALA A 1 194 ? 11.233 -15.554 -14.355 1.00 71.12 194 ALA A O 1
ATOM 1550 N N . ARG A 1 195 ? 11.658 -16.153 -12.238 1.00 73.94 195 ARG A N 1
ATOM 1551 C CA . ARG A 1 195 ? 12.253 -17.456 -12.589 1.00 73.94 195 ARG A CA 1
ATOM 1552 C C . ARG A 1 195 ? 11.231 -18.397 -13.215 1.00 73.94 195 ARG A C 1
ATOM 1554 O O . ARG A 1 195 ? 11.551 -19.064 -14.191 1.00 73.94 195 ARG A O 1
ATOM 1561 N N . LEU A 1 196 ? 10.013 -18.440 -12.681 1.00 73.75 196 LEU A N 1
ATOM 1562 C CA . LEU A 1 196 ? 8.929 -19.273 -13.204 1.00 73.75 196 LEU A CA 1
ATOM 1563 C C . LEU A 1 196 ? 8.505 -18.815 -14.607 1.00 73.75 196 LEU A C 1
ATOM 1565 O O . LEU A 1 196 ? 8.371 -19.637 -15.512 1.00 73.75 196 LEU A O 1
ATOM 1569 N N . LEU A 1 197 ? 8.385 -17.500 -14.807 1.00 73.06 197 LEU A N 1
ATOM 1570 C CA . LEU A 1 197 ? 8.084 -16.892 -16.101 1.00 73.06 197 LEU A CA 1
ATOM 1571 C C . LEU A 1 197 ? 9.225 -17.095 -17.108 1.00 73.06 197 LEU A C 1
ATOM 1573 O O . LEU A 1 197 ? 8.971 -17.442 -18.256 1.00 73.06 197 LEU A O 1
ATOM 1577 N N . SER A 1 198 ? 10.478 -16.946 -16.674 1.00 71.69 198 SER A N 1
ATOM 1578 C CA . SER A 1 198 ? 11.667 -17.218 -17.490 1.00 71.69 198 SER A CA 1
ATOM 1579 C C . SER A 1 198 ? 11.727 -18.685 -17.920 1.00 71.69 198 SER A C 1
ATOM 1581 O O . SER A 1 198 ? 11.991 -18.979 -19.087 1.00 71.69 198 SER A O 1
ATOM 1583 N N . LEU A 1 199 ? 11.389 -19.606 -17.014 1.00 78.12 199 LEU A N 1
ATOM 1584 C CA . LEU A 1 199 ? 11.302 -21.033 -17.308 1.00 78.12 199 LEU A CA 1
ATOM 1585 C C . LEU A 1 199 ? 10.176 -21.322 -18.309 1.00 78.12 199 LEU A C 1
ATOM 1587 O O . LEU A 1 199 ? 10.395 -22.080 -19.250 1.00 78.12 199 LEU A O 1
ATOM 1591 N N . PHE A 1 200 ? 9.009 -20.688 -18.167 1.00 79.44 200 PHE A N 1
ATOM 1592 C CA . PHE A 1 200 ? 7.920 -20.786 -19.146 1.00 79.44 200 PHE A CA 1
ATOM 1593 C C . PHE A 1 200 ? 8.332 -20.231 -20.518 1.00 79.44 200 PHE A C 1
ATOM 1595 O O . PHE A 1 200 ? 8.107 -20.877 -21.541 1.00 79.44 200 PHE A O 1
ATOM 1602 N N . TYR A 1 201 ? 9.006 -19.081 -20.548 1.00 77.19 201 TYR A N 1
ATOM 1603 C CA . TYR A 1 201 ? 9.524 -18.492 -21.779 1.00 77.19 201 TYR A CA 1
ATOM 1604 C C . TYR A 1 201 ? 10.525 -19.423 -22.473 1.00 77.19 201 TYR A C 1
ATOM 1606 O O . TYR A 1 201 ? 10.363 -19.727 -23.652 1.00 77.19 201 TYR A O 1
ATOM 1614 N N . HIS A 1 202 ? 11.512 -19.948 -21.745 1.00 76.81 202 HIS A N 1
ATOM 1615 C CA . HIS A 1 202 ? 12.541 -20.820 -22.319 1.00 76.81 202 HIS A CA 1
ATOM 1616 C C . HIS A 1 202 ? 12.002 -22.199 -22.711 1.00 76.81 202 HIS A C 1
ATOM 1618 O O . HIS A 1 202 ? 12.451 -22.754 -23.708 1.00 76.81 202 HIS A O 1
ATOM 1624 N N . LYS A 1 203 ? 11.050 -22.764 -21.957 1.00 80.19 203 LYS A N 1
ATOM 1625 C CA . LYS A 1 203 ? 10.517 -24.108 -22.238 1.00 80.19 203 LYS A CA 1
ATOM 1626 C C . LYS A 1 203 ? 9.364 -24.138 -23.233 1.00 80.19 203 LYS A C 1
ATOM 1628 O O . LYS A 1 203 ? 9.153 -25.183 -23.837 1.00 80.19 203 LYS A O 1
ATOM 1633 N N . VAL A 1 204 ? 8.598 -23.057 -23.370 1.00 78.19 204 VAL A N 1
ATOM 1634 C CA . VAL A 1 204 ? 7.376 -23.045 -24.194 1.00 78.19 204 VAL A CA 1
ATOM 1635 C C . VAL A 1 204 ? 7.493 -22.050 -25.339 1.00 78.19 204 VAL A C 1
ATOM 1637 O O . VAL A 1 204 ? 7.325 -22.425 -26.494 1.00 78.19 204 VAL A O 1
ATOM 1640 N N . ILE A 1 205 ? 7.809 -20.789 -25.037 1.00 74.88 205 ILE A N 1
ATOM 1641 C CA . ILE A 1 205 ? 7.766 -19.705 -26.030 1.00 74.88 205 ILE A CA 1
ATOM 1642 C C . ILE A 1 205 ? 8.955 -19.790 -26.994 1.00 74.88 205 ILE A C 1
ATOM 1644 O O . ILE A 1 205 ? 8.759 -19.775 -28.206 1.00 74.88 205 ILE A O 1
ATOM 1648 N N . SER A 1 206 ? 10.172 -19.924 -26.466 1.00 77.62 206 SER A N 1
ATOM 1649 C CA . SER A 1 206 ? 11.409 -20.038 -27.247 1.00 77.62 206 SER A CA 1
ATOM 1650 C C . SER A 1 206 ? 11.382 -21.198 -28.259 1.00 77.62 206 SER A C 1
ATOM 1652 O O . SER A 1 206 ? 11.572 -20.938 -29.449 1.00 77.62 206 SER A O 1
ATOM 1654 N N . PRO A 1 207 ? 11.065 -22.455 -27.875 1.00 78.50 207 PRO A N 1
ATOM 1655 C CA . PRO A 1 207 ? 11.011 -23.551 -28.840 1.00 78.50 207 PRO A CA 1
ATOM 1656 C C . PRO A 1 207 ? 9.891 -23.384 -29.870 1.00 78.50 207 PRO A C 1
ATOM 1658 O O . PRO A 1 207 ? 10.080 -23.768 -31.021 1.00 78.50 207 PRO A O 1
ATOM 1661 N N . LEU A 1 208 ? 8.757 -22.775 -29.505 1.00 74.06 208 LEU A N 1
ATOM 1662 C CA . LEU A 1 208 ? 7.690 -22.466 -30.460 1.00 74.06 208 LEU A CA 1
ATOM 1663 C C . LEU A 1 208 ? 8.164 -21.449 -31.512 1.00 74.06 208 LEU A C 1
ATOM 1665 O O . LEU A 1 208 ? 7.974 -21.664 -32.706 1.00 74.06 208 LEU A O 1
ATOM 1669 N N . LEU A 1 209 ? 8.825 -20.373 -31.078 1.00 75.81 209 LEU A N 1
ATOM 1670 C CA . LEU A 1 209 ? 9.428 -19.369 -31.961 1.00 75.81 209 LEU A CA 1
ATOM 1671 C C . LEU A 1 209 ? 10.489 -19.983 -32.878 1.00 75.81 209 LEU A C 1
ATOM 1673 O O . LEU A 1 209 ? 10.510 -19.697 -34.075 1.00 75.81 209 LEU A O 1
ATOM 1677 N N . MET A 1 210 ? 11.331 -20.864 -32.337 1.00 77.31 210 MET A N 1
ATOM 1678 C CA . MET A 1 210 ? 12.365 -21.550 -33.107 1.00 77.31 210 MET A CA 1
ATOM 1679 C C . MET A 1 210 ? 11.762 -22.514 -34.138 1.00 77.31 210 MET A C 1
ATOM 1681 O O . MET A 1 210 ? 12.236 -22.576 -35.270 1.00 77.31 210 MET A O 1
ATOM 1685 N N . LEU A 1 211 ? 10.665 -23.200 -33.803 1.00 80.12 211 LEU A N 1
ATOM 1686 C CA . LEU A 1 211 ? 9.919 -24.045 -34.740 1.00 80.12 211 LEU A CA 1
ATOM 1687 C C . LEU A 1 211 ? 9.324 -23.218 -35.887 1.00 80.12 211 LEU A C 1
ATOM 1689 O O . LEU A 1 211 ? 9.444 -23.611 -37.047 1.00 80.12 211 LEU A O 1
ATOM 1693 N N . VAL A 1 212 ? 8.750 -22.049 -35.585 1.00 77.50 212 VAL A N 1
ATOM 1694 C CA . VAL A 1 212 ? 8.264 -21.110 -36.611 1.00 77.50 212 VAL A CA 1
ATOM 1695 C C . VAL A 1 212 ? 9.413 -20.644 -37.510 1.00 77.50 212 VAL A C 1
ATOM 1697 O O . VAL A 1 212 ? 9.266 -20.641 -38.732 1.00 77.50 212 VAL A O 1
ATOM 1700 N N . ALA A 1 213 ? 10.574 -20.312 -36.940 1.00 80.06 213 ALA A N 1
ATOM 1701 C CA . ALA A 1 213 ? 11.750 -19.897 -37.704 1.00 80.06 213 ALA A CA 1
ATOM 1702 C C . ALA A 1 213 ? 12.295 -21.016 -38.614 1.00 80.06 213 ALA A C 1
ATOM 1704 O O . ALA A 1 213 ? 12.641 -20.758 -39.772 1.00 80.06 213 ALA A O 1
ATOM 1705 N N . TYR A 1 214 ? 12.325 -22.264 -38.133 1.00 81.31 214 TYR A N 1
ATOM 1706 C CA . TYR A 1 214 ? 12.705 -23.419 -38.949 1.00 81.31 214 TYR A CA 1
ATOM 1707 C C . TYR A 1 214 ? 11.699 -23.695 -40.060 1.00 81.31 214 TYR A C 1
ATOM 1709 O O . TYR A 1 214 ? 12.112 -23.948 -41.189 1.00 81.31 214 TYR A O 1
ATOM 1717 N N . ALA A 1 215 ? 10.398 -23.605 -39.776 1.00 77.69 215 ALA A N 1
ATOM 1718 C CA . ALA A 1 215 ? 9.365 -23.757 -40.794 1.00 77.69 215 ALA A CA 1
ATOM 1719 C C . ALA A 1 215 ? 9.533 -22.701 -41.895 1.00 77.69 215 ALA A C 1
ATOM 1721 O O . ALA A 1 215 ? 9.559 -23.045 -43.075 1.00 77.69 215 ALA A O 1
ATOM 1722 N N . LEU A 1 216 ? 9.738 -21.435 -41.520 1.00 80.75 216 LEU A N 1
ATOM 1723 C CA . LEU A 1 216 ? 9.978 -20.351 -42.472 1.00 80.75 216 LEU A CA 1
ATOM 1724 C C . LEU A 1 216 ? 11.243 -20.603 -43.311 1.00 80.75 216 LEU A C 1
ATOM 1726 O O . LEU A 1 216 ? 11.207 -20.477 -44.533 1.00 80.75 216 LEU A O 1
ATOM 1730 N N . SER A 1 217 ? 12.337 -21.027 -42.671 1.00 75.62 217 SER A N 1
ATOM 1731 C CA . SER A 1 217 ? 13.592 -21.372 -43.356 1.00 75.62 217 SER A CA 1
ATOM 1732 C C . SER A 1 217 ? 13.417 -22.548 -44.317 1.00 75.62 217 SER A C 1
ATOM 1734 O O . SER A 1 217 ? 13.945 -22.522 -45.426 1.00 75.62 217 SER A O 1
ATOM 1736 N N . PHE A 1 218 ? 12.633 -23.557 -43.931 1.00 80.19 218 PHE A N 1
ATOM 1737 C CA . PHE A 1 218 ? 12.292 -24.689 -44.787 1.00 80.19 218 PHE A CA 1
ATOM 1738 C C . PHE A 1 218 ? 11.476 -24.247 -46.006 1.00 80.19 218 PHE A C 1
ATOM 1740 O O . PHE A 1 218 ? 11.785 -24.659 -47.121 1.00 80.19 218 PHE A O 1
ATOM 1747 N N . PHE A 1 219 ? 10.493 -23.358 -45.829 1.00 79.06 219 PHE A N 1
ATOM 1748 C CA . PHE A 1 219 ? 9.733 -22.778 -46.941 1.00 79.06 219 PHE A CA 1
ATOM 1749 C C . PHE A 1 219 ? 10.626 -21.984 -47.901 1.00 79.06 219 PHE A C 1
ATOM 1751 O O . PHE A 1 219 ? 10.523 -22.165 -49.114 1.00 79.06 219 PHE A O 1
ATOM 1758 N N . ILE A 1 220 ? 11.532 -21.154 -47.376 1.00 81.19 220 ILE A N 1
ATOM 1759 C CA . ILE A 1 220 ? 12.500 -20.395 -48.184 1.00 81.19 220 ILE A CA 1
ATOM 1760 C C . ILE A 1 220 ? 13.431 -21.348 -48.949 1.00 81.19 220 ILE A C 1
ATOM 1762 O O . ILE A 1 220 ? 13.699 -21.131 -50.132 1.00 81.19 220 ILE A O 1
ATOM 1766 N N . TYR A 1 221 ? 13.888 -22.426 -48.308 1.00 78.50 221 TYR A N 1
ATOM 1767 C CA . TYR A 1 221 ? 14.708 -23.459 -48.945 1.00 78.50 221 TYR A CA 1
ATOM 1768 C C . TYR A 1 221 ? 13.958 -24.179 -50.077 1.00 78.50 221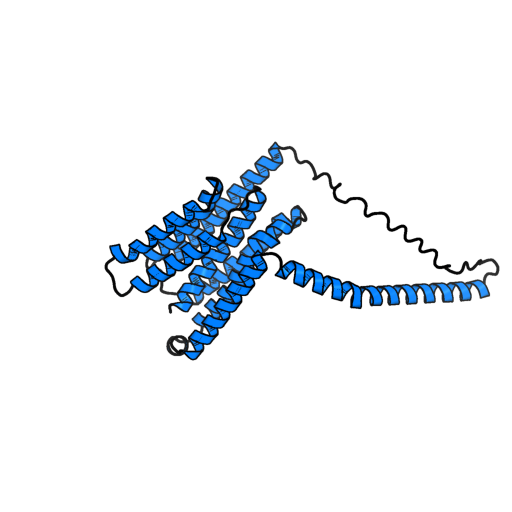 TYR A C 1
ATOM 1770 O O . TYR A 1 221 ? 14.486 -24.363 -51.172 1.00 78.50 221 TYR A O 1
ATOM 1778 N N . LEU A 1 222 ? 12.698 -24.549 -49.848 1.00 79.94 222 LEU A N 1
ATOM 1779 C CA . LEU A 1 222 ? 11.876 -25.219 -50.856 1.00 79.94 222 LEU A CA 1
ATOM 1780 C C . LEU A 1 222 ? 11.593 -24.296 -52.049 1.00 79.94 222 LEU A C 1
ATOM 1782 O O . LEU A 1 222 ? 11.657 -24.723 -53.201 1.00 79.94 222 LEU A O 1
ATOM 1786 N N . PHE A 1 223 ? 11.345 -23.016 -51.770 1.00 79.94 223 PHE A N 1
ATOM 1787 C CA . PHE A 1 223 ? 11.155 -21.984 -52.783 1.00 79.94 223 PHE A CA 1
ATOM 1788 C C . PHE A 1 223 ? 12.427 -21.734 -53.605 1.00 79.94 223 PHE A C 1
ATOM 1790 O O . PHE A 1 223 ? 12.360 -21.645 -54.828 1.00 79.94 223 PHE A O 1
ATOM 1797 N N . THR A 1 224 ? 13.602 -21.690 -52.971 1.00 75.75 224 THR A N 1
ATOM 1798 C CA . THR A 1 224 ? 14.885 -21.567 -53.690 1.00 75.75 224 THR A CA 1
ATOM 1799 C C . THR A 1 224 ? 15.199 -22.805 -54.531 1.00 75.75 224 THR A C 1
ATOM 1801 O O . THR A 1 224 ? 15.689 -22.664 -55.651 1.00 75.75 224 THR A O 1
ATOM 1804 N N . LEU A 1 225 ? 14.852 -24.009 -54.064 1.00 77.81 225 LEU A N 1
ATOM 1805 C CA . LEU A 1 225 ? 14.975 -25.241 -54.851 1.00 77.81 225 LEU A CA 1
ATOM 1806 C C . LEU A 1 225 ? 14.034 -25.228 -56.068 1.00 77.81 225 LEU A C 1
ATOM 1808 O O . LEU A 1 225 ? 14.459 -25.564 -57.174 1.00 77.81 225 LEU A O 1
ATOM 1812 N N . PHE A 1 226 ? 12.791 -24.772 -55.891 1.00 78.56 226 PHE A N 1
ATOM 1813 C CA . PHE A 1 226 ? 11.848 -24.551 -56.991 1.00 78.56 226 PHE A CA 1
ATOM 1814 C C . PHE A 1 226 ? 12.381 -23.529 -58.005 1.00 78.56 226 PHE A C 1
ATOM 1816 O O . PHE A 1 226 ? 12.346 -23.788 -59.203 1.00 78.56 226 PHE A O 1
ATOM 1823 N N . LEU A 1 227 ? 12.944 -22.404 -57.553 1.00 75.25 227 LEU A N 1
ATOM 1824 C CA . LEU A 1 227 ? 13.554 -21.411 -58.444 1.00 75.25 227 LEU A CA 1
ATOM 1825 C C . LEU A 1 227 ? 14.757 -21.971 -59.212 1.00 75.25 227 LEU A C 1
ATOM 1827 O O . LEU A 1 227 ? 14.912 -21.671 -60.395 1.00 75.25 227 LEU A O 1
ATOM 1831 N N . LYS A 1 228 ? 15.569 -22.830 -58.588 1.00 71.19 228 LYS A N 1
ATOM 1832 C CA . LYS A 1 228 ? 16.702 -23.496 -59.250 1.00 71.19 228 LYS A CA 1
ATOM 1833 C C . LYS A 1 228 ? 16.274 -24.406 -60.409 1.00 71.19 228 LYS A C 1
ATOM 1835 O O . LYS A 1 228 ? 17.053 -24.623 -61.333 1.00 71.19 228 LYS A O 1
ATOM 1840 N N . LEU A 1 229 ? 15.035 -24.907 -60.400 1.00 70.56 229 LEU A N 1
ATOM 1841 C CA . LEU A 1 229 ? 14.469 -25.656 -61.528 1.00 70.56 229 LEU A CA 1
ATOM 1842 C C . LEU A 1 229 ? 14.272 -24.781 -62.781 1.00 70.56 229 LEU A C 1
ATOM 1844 O O . LEU A 1 229 ? 14.310 -25.303 -63.893 1.00 70.56 229 LEU A O 1
ATOM 1848 N N . PHE A 1 230 ? 14.087 -23.468 -62.608 1.00 69.81 230 PHE A N 1
ATOM 1849 C CA . PHE A 1 230 ? 13.876 -22.505 -63.695 1.00 69.81 230 PHE A CA 1
ATOM 1850 C C . PHE A 1 230 ? 15.131 -21.685 -64.030 1.00 69.81 230 PHE A C 1
ATOM 1852 O O . PHE A 1 230 ? 15.292 -21.263 -65.174 1.00 69.81 230 PHE A O 1
ATOM 1859 N N . PHE A 1 231 ? 16.039 -21.488 -63.069 1.00 66.06 231 PHE A N 1
ATOM 1860 C CA . PHE A 1 231 ? 17.247 -20.672 -63.218 1.00 66.06 231 PHE A CA 1
ATOM 1861 C C . PHE A 1 231 ? 18.488 -21.479 -62.804 1.00 66.06 231 PHE A C 1
ATOM 1863 O O . PHE A 1 231 ? 18.697 -21.770 -61.626 1.00 66.06 231 PHE A O 1
ATOM 1870 N N . LYS A 1 232 ? 19.315 -21.863 -63.788 1.00 55.47 232 LYS A N 1
ATOM 1871 C CA . LYS A 1 232 ? 20.419 -22.833 -63.631 1.00 55.47 232 LYS A CA 1
ATOM 1872 C C . LYS A 1 232 ? 21.615 -22.311 -62.810 1.00 55.47 232 LYS A C 1
ATOM 1874 O O . LYS A 1 232 ? 22.411 -23.123 -62.350 1.00 55.47 232 LYS A O 1
ATOM 1879 N N . ASP A 1 233 ? 21.682 -21.003 -62.556 1.00 55.56 233 ASP A N 1
ATOM 1880 C CA . ASP A 1 233 ? 22.821 -20.328 -61.906 1.00 55.56 233 ASP A CA 1
ATOM 1881 C C . ASP A 1 233 ? 22.624 -20.054 -60.400 1.00 55.56 233 ASP A C 1
ATOM 1883 O O . ASP A 1 233 ? 23.389 -19.308 -59.793 1.00 55.56 233 ASP A O 1
ATOM 1887 N N . ILE A 1 234 ? 21.604 -20.640 -59.759 1.00 56.75 234 ILE A N 1
ATOM 1888 C CA . ILE A 1 234 ? 21.389 -20.469 -58.313 1.00 56.75 234 ILE A CA 1
ATOM 1889 C C . ILE A 1 234 ? 22.205 -21.523 -57.538 1.00 56.75 234 ILE A C 1
ATOM 1891 O O . ILE A 1 234 ? 21.807 -22.691 -57.398 1.00 56.75 234 ILE A O 1
ATOM 1895 N N . GLU A 1 235 ? 23.363 -21.115 -57.015 1.00 54.59 235 GLU A N 1
ATOM 1896 C CA . GLU A 1 235 ? 24.124 -21.888 -56.029 1.00 54.59 235 GLU A CA 1
ATOM 1897 C C . GLU A 1 235 ? 23.377 -21.893 -54.688 1.00 54.59 235 GLU A C 1
ATOM 1899 O O . GLU A 1 235 ? 23.129 -20.862 -54.071 1.00 54.59 235 GLU A O 1
ATOM 1904 N N . VAL A 1 236 ? 22.966 -23.086 -54.252 1.00 53.59 236 VAL A N 1
ATOM 1905 C CA . VAL A 1 236 ? 22.251 -23.287 -52.988 1.00 53.59 236 VAL A CA 1
ATOM 1906 C C . VAL A 1 236 ? 23.282 -23.721 -51.965 1.00 53.59 236 VAL A C 1
ATOM 1908 O O . VAL A 1 236 ? 23.592 -24.908 -51.850 1.00 53.59 236 VAL A O 1
ATOM 1911 N N . THR A 1 237 ? 23.831 -22.757 -51.237 1.00 49.88 237 THR A N 1
ATOM 1912 C CA . THR A 1 237 ? 24.655 -23.042 -50.066 1.00 49.88 237 THR A CA 1
ATOM 1913 C C . THR A 1 237 ? 23.733 -23.587 -48.983 1.00 49.88 237 THR A C 1
ATOM 1915 O O . THR A 1 237 ? 22.813 -22.909 -48.520 1.00 49.88 237 THR A O 1
ATOM 1918 N N . ARG A 1 238 ? 23.934 -24.855 -48.613 1.00 47.22 238 ARG A N 1
ATOM 1919 C CA . ARG A 1 238 ? 23.282 -25.456 -47.447 1.00 47.22 238 ARG A CA 1
ATOM 1920 C C . ARG A 1 238 ? 23.618 -24.565 -46.244 1.00 47.22 238 ARG A C 1
ATOM 1922 O O . ARG A 1 238 ? 24.781 -24.177 -46.132 1.00 47.22 238 ARG A O 1
ATOM 1929 N N . PRO A 1 239 ? 22.670 -24.240 -45.351 1.00 49.94 239 PRO A N 1
ATOM 1930 C CA . PRO A 1 239 ? 23.034 -23.627 -44.088 1.00 49.94 239 PRO A CA 1
ATOM 1931 C C . PRO A 1 239 ? 23.774 -24.699 -43.284 1.00 49.94 239 PRO A C 1
ATOM 1933 O O . PRO A 1 239 ? 23.168 -25.467 -42.539 1.00 49.94 239 PRO A O 1
ATOM 1936 N N . GLU A 1 240 ? 25.084 -24.828 -43.503 1.00 43.06 240 GLU A N 1
ATOM 1937 C CA . GLU A 1 240 ? 25.951 -25.426 -42.504 1.00 43.06 240 GLU A CA 1
ATOM 1938 C C . GLU A 1 240 ? 25.719 -24.633 -41.228 1.00 43.06 240 GLU A C 1
ATOM 1940 O O . GLU A 1 240 ? 25.628 -23.403 -41.241 1.00 43.06 240 GLU A O 1
ATOM 1945 N N . SER A 1 241 ? 25.527 -25.368 -40.143 1.00 46.72 241 SER A N 1
ATOM 1946 C CA . SER A 1 241 ? 25.301 -24.873 -38.798 1.00 46.72 241 SER A CA 1
ATOM 1947 C C . SER A 1 241 ? 26.553 -24.181 -38.257 1.00 46.72 241 SER A C 1
ATOM 1949 O O . SER A 1 241 ? 27.071 -24.546 -37.209 1.00 46.72 241 SER A O 1
ATOM 1951 N N . SER A 1 242 ? 27.029 -23.160 -38.958 1.00 39.66 242 SER A N 1
ATOM 1952 C CA . SER A 1 242 ? 27.971 -22.165 -38.474 1.00 39.66 242 SER A CA 1
ATOM 1953 C C . SER A 1 242 ? 27.184 -21.089 -37.734 1.00 39.66 242 SER A C 1
ATOM 1955 O O . SER A 1 242 ? 27.321 -19.897 -37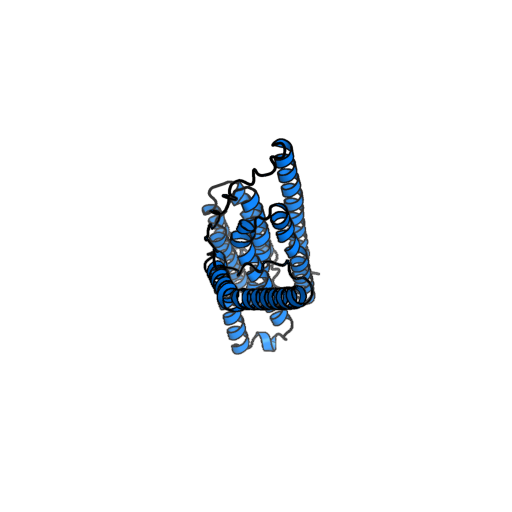.985 1.00 39.66 242 SER A O 1
ATOM 1957 N N . TYR A 1 243 ? 26.359 -21.519 -36.777 1.00 39.22 243 TYR A N 1
ATOM 1958 C CA . TYR A 1 243 ? 26.174 -20.718 -35.580 1.00 39.22 243 TYR A CA 1
ATOM 1959 C C . TYR A 1 243 ? 27.434 -20.943 -34.754 1.00 39.22 243 TYR A C 1
ATOM 1961 O O . TYR A 1 243 ? 27.447 -21.696 -33.785 1.00 39.22 243 TYR A O 1
ATOM 1969 N N . THR A 1 244 ? 28.530 -20.306 -35.167 1.00 37.72 244 THR A N 1
ATOM 1970 C CA . THR A 1 244 ? 29.510 -19.891 -34.178 1.00 37.72 244 THR A CA 1
ATOM 1971 C C . THR A 1 244 ? 28.705 -19.028 -33.220 1.00 37.72 244 THR A C 1
ATOM 1973 O O . THR A 1 244 ? 28.258 -17.942 -33.591 1.00 37.72 244 THR A O 1
ATOM 1976 N N . GLU A 1 245 ? 28.442 -19.536 -32.018 1.00 41.78 245 GLU A N 1
ATOM 1977 C CA . GLU A 1 245 ? 28.062 -18.723 -30.872 1.00 41.78 245 GLU A CA 1
ATOM 1978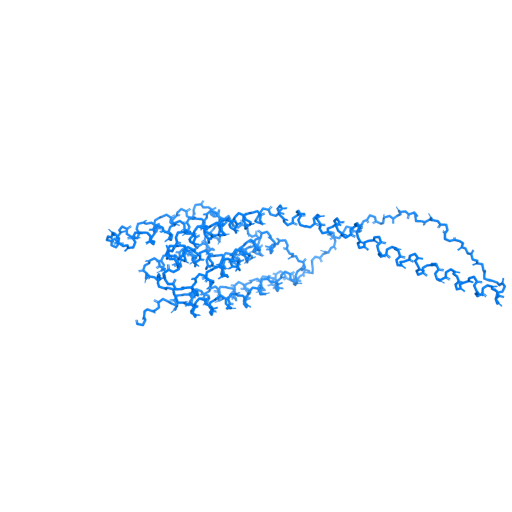 C C . GLU A 1 245 ? 29.226 -17.765 -30.574 1.00 41.78 245 GLU A C 1
ATOM 1980 O O . GLU A 1 245 ? 29.876 -17.814 -29.538 1.00 41.78 245 GLU A O 1
ATOM 1985 N N . THR A 1 246 ? 29.473 -16.805 -31.458 1.00 37.47 246 THR A N 1
ATOM 1986 C CA . THR A 1 246 ? 29.691 -15.451 -30.988 1.00 37.47 246 THR A CA 1
ATOM 1987 C C . THR A 1 246 ? 28.351 -15.024 -30.427 1.00 37.47 246 THR A C 1
ATOM 1989 O O . THR A 1 246 ? 27.579 -14.331 -31.082 1.00 37.47 246 THR A O 1
ATOM 1992 N N . ILE A 1 247 ? 28.064 -15.477 -29.203 1.00 38.94 247 ILE A N 1
ATOM 1993 C CA . ILE A 1 247 ? 27.410 -14.614 -28.235 1.00 38.94 247 ILE A CA 1
ATOM 1994 C C . ILE A 1 247 ? 28.283 -13.363 -28.294 1.00 38.94 247 ILE A C 1
ATOM 1996 O O . ILE A 1 247 ? 29.445 -13.433 -27.877 1.00 38.94 247 ILE A O 1
ATOM 2000 N N . PRO A 1 248 ? 27.823 -12.240 -28.876 1.00 38.72 248 PRO A N 1
ATOM 2001 C CA . PRO A 1 248 ? 28.449 -10.992 -28.519 1.00 38.72 248 PRO A CA 1
ATOM 2002 C C . PRO A 1 248 ? 28.216 -10.973 -27.019 1.00 38.72 248 PRO A C 1
ATOM 2004 O O . PRO A 1 248 ? 27.058 -10.960 -26.590 1.00 38.72 248 PRO A O 1
ATOM 2007 N N . SER A 1 249 ? 29.288 -11.112 -26.233 1.00 40.28 249 SER A N 1
ATOM 2008 C CA . SER A 1 249 ? 29.296 -10.692 -24.839 1.00 40.28 249 SER A CA 1
ATOM 2009 C C . SER A 1 249 ? 28.439 -9.447 -24.821 1.00 40.28 249 SER A C 1
ATOM 2011 O O . SER A 1 249 ? 28.791 -8.489 -25.520 1.00 40.28 249 SER A O 1
ATOM 2013 N N . THR A 1 250 ? 27.252 -9.566 -24.211 1.00 37.69 250 THR A N 1
ATOM 2014 C CA . THR A 1 250 ? 26.235 -8.519 -24.171 1.00 37.69 250 THR A CA 1
ATOM 2015 C C . THR A 1 250 ? 26.999 -7.219 -24.064 1.00 37.69 250 THR A C 1
ATOM 2017 O O . THR A 1 250 ? 27.799 -7.141 -23.122 1.00 37.69 250 THR A O 1
ATOM 2020 N N . PRO A 1 251 ? 26.894 -6.276 -25.029 1.00 37.75 251 PRO A N 1
ATOM 2021 C CA . PRO A 1 251 ? 27.529 -4.991 -24.816 1.00 37.75 251 PRO A CA 1
ATOM 2022 C C . PRO A 1 251 ? 27.020 -4.588 -23.454 1.00 37.75 251 PRO A C 1
ATOM 2024 O O . PRO A 1 251 ? 25.818 -4.686 -23.215 1.00 37.75 251 PRO A O 1
ATOM 2027 N N . ASP A 1 252 ? 27.947 -4.356 -22.537 1.00 39.22 252 ASP A N 1
ATOM 2028 C CA . ASP A 1 252 ? 27.641 -4.035 -21.166 1.00 39.22 252 ASP A CA 1
ATOM 2029 C C . ASP A 1 252 ? 26.678 -2.845 -21.255 1.00 39.22 252 ASP A C 1
ATOM 2031 O O . ASP A 1 252 ? 27.084 -1.703 -21.470 1.00 39.22 252 ASP A O 1
ATOM 2035 N N . VAL A 1 253 ? 25.365 -3.101 -21.168 1.00 39.53 253 VAL A N 1
ATOM 2036 C CA . VAL A 1 253 ? 24.334 -2.055 -21.128 1.00 39.53 253 VAL A CA 1
ATOM 2037 C C . VAL A 1 253 ? 24.352 -1.443 -19.720 1.00 39.53 253 VAL A C 1
ATOM 2039 O O . VAL A 1 253 ? 23.380 -0.900 -19.231 1.00 39.53 253 VAL A O 1
ATOM 2042 N N . SER A 1 254 ? 25.505 -1.498 -19.060 1.00 37.19 254 SER A N 1
ATOM 2043 C CA . SER A 1 254 ? 25.972 -0.562 -18.052 1.00 37.19 254 SER A CA 1
ATOM 2044 C C . SER A 1 254 ? 26.423 0.772 -18.683 1.00 37.19 254 SER A C 1
ATOM 2046 O O . SER A 1 254 ? 26.826 1.687 -17.973 1.00 37.19 254 SER A O 1
ATOM 2048 N N . GLY A 1 255 ? 26.357 0.904 -20.016 1.00 38.78 255 GLY A N 1
ATOM 2049 C CA . GLY A 1 255 ? 26.731 2.100 -20.772 1.00 38.78 255 GLY A CA 1
ATOM 2050 C C . GLY A 1 255 ? 25.581 3.002 -21.231 1.00 38.78 255 GLY A C 1
ATOM 2051 O O . GLY A 1 255 ? 25.804 3.835 -22.111 1.00 38.78 255 GLY A O 1
ATOM 2052 N N . THR A 1 256 ? 24.359 2.897 -20.688 1.00 35.88 256 THR A N 1
ATOM 2053 C CA . THR A 1 256 ? 23.446 4.045 -20.794 1.00 35.88 256 THR A CA 1
ATOM 2054 C C . THR A 1 256 ? 24.027 5.132 -19.908 1.00 35.88 256 THR A C 1
ATOM 2056 O O . THR A 1 256 ? 23.735 5.178 -18.716 1.00 35.88 256 THR A O 1
ATOM 2059 N N . ASN A 1 257 ? 24.875 5.995 -20.476 1.00 37.62 257 ASN A N 1
ATOM 2060 C CA . ASN A 1 257 ? 25.114 7.303 -19.887 1.00 37.62 257 ASN A CA 1
ATOM 2061 C C . ASN A 1 257 ? 23.717 7.877 -19.633 1.00 37.62 257 ASN A C 1
ATOM 2063 O O . ASN A 1 257 ? 23.003 8.124 -20.613 1.00 37.62 257 ASN A O 1
ATOM 2067 N N . PRO A 1 258 ? 23.268 7.994 -18.367 1.00 42.06 258 PRO A N 1
ATOM 2068 C CA . PRO A 1 258 ? 21.971 8.584 -18.102 1.00 42.06 258 PRO A CA 1
ATOM 2069 C C . PRO A 1 258 ? 22.013 9.942 -18.781 1.00 42.06 258 PRO A C 1
ATOM 2071 O O . PRO A 1 258 ? 23.023 10.636 -18.656 1.00 42.06 258 PRO A O 1
ATOM 2074 N N . VAL A 1 259 ? 20.984 10.287 -19.558 1.00 45.94 259 VAL A N 1
ATOM 2075 C CA . VAL A 1 259 ? 20.872 11.615 -20.167 1.00 45.94 259 VAL A CA 1
ATOM 2076 C C . VAL A 1 259 ? 21.136 12.618 -19.048 1.00 45.94 259 VAL A C 1
ATOM 2078 O O . VAL A 1 259 ? 20.327 12.754 -18.129 1.00 45.94 259 VAL A O 1
ATOM 2081 N N . GLN A 1 260 ? 22.329 13.222 -19.056 1.00 44.94 260 GLN A N 1
ATOM 2082 C CA . GLN A 1 260 ? 22.783 14.096 -17.985 1.00 44.94 260 GLN A CA 1
ATOM 2083 C C . GLN A 1 260 ? 22.051 15.412 -18.183 1.00 44.94 260 GLN A C 1
ATOM 2085 O O . GLN A 1 260 ? 22.541 16.348 -18.812 1.00 44.94 260 GLN A O 1
ATOM 2090 N N . PHE A 1 261 ? 20.820 15.460 -17.685 1.00 48.41 261 PHE A N 1
ATOM 2091 C CA . PHE A 1 261 ? 20.118 16.713 -17.514 1.00 48.41 261 PHE A CA 1
ATOM 2092 C C . PHE A 1 261 ? 20.995 17.633 -16.657 1.00 48.41 261 PHE A C 1
ATOM 2094 O O . PHE A 1 261 ? 21.638 17.157 -15.712 1.00 48.41 261 PHE A O 1
ATOM 2101 N N . PRO A 1 262 ? 21.026 18.943 -16.954 1.00 68.81 262 PRO A N 1
ATOM 2102 C CA . PRO A 1 262 ? 21.781 19.891 -16.155 1.00 68.81 262 PRO A CA 1
ATOM 2103 C C . PRO A 1 262 ? 21.445 19.703 -14.666 1.00 68.81 262 PRO A C 1
ATOM 2105 O O . PRO A 1 262 ? 20.261 19.566 -14.340 1.00 68.81 262 PRO A O 1
ATOM 2108 N N . PRO A 1 263 ? 22.432 19.713 -13.751 1.00 67.06 263 PRO A N 1
ATOM 2109 C CA . PRO A 1 263 ? 22.208 19.407 -12.335 1.00 67.06 263 PRO A CA 1
ATOM 2110 C C . PRO A 1 263 ? 21.083 20.236 -11.705 1.00 67.06 263 PRO A C 1
ATOM 2112 O O . PRO A 1 263 ? 20.306 19.731 -10.899 1.00 67.06 263 PRO A O 1
ATOM 2115 N N . TRP A 1 264 ? 20.941 21.494 -12.135 1.00 54.62 264 TRP A N 1
ATOM 2116 C CA . TRP A 1 264 ? 19.881 22.398 -11.697 1.00 54.62 264 TRP A CA 1
ATOM 2117 C C . TRP A 1 264 ? 18.489 21.979 -12.184 1.00 54.62 264 TRP A C 1
ATOM 2119 O O . TRP A 1 264 ? 17.527 22.137 -11.447 1.00 54.62 264 TRP A O 1
ATOM 2129 N N . LEU A 1 265 ? 18.372 21.402 -13.381 1.00 52.69 265 LEU A N 1
ATOM 2130 C CA . LEU A 1 265 ? 17.113 20.972 -13.996 1.00 52.69 265 LEU A CA 1
ATOM 2131 C C . LEU A 1 265 ? 16.613 19.669 -13.353 1.00 52.69 265 LEU A C 1
ATOM 2133 O O . LEU A 1 265 ? 15.424 19.529 -13.072 1.00 52.69 265 LEU A O 1
ATOM 2137 N N . VAL A 1 266 ? 17.541 18.769 -13.005 1.00 58.28 266 VAL A N 1
ATOM 2138 C CA . VAL A 1 266 ? 17.263 17.595 -12.160 1.00 58.28 266 VAL A CA 1
ATOM 2139 C C . VAL A 1 266 ? 16.818 18.026 -10.764 1.00 58.28 266 VAL A C 1
ATOM 2141 O O . VAL A 1 266 ? 15.850 17.483 -10.235 1.00 58.28 266 VAL A O 1
ATOM 2144 N N . LEU A 1 267 ? 17.492 19.014 -10.166 1.00 66.19 267 LEU A N 1
ATOM 2145 C CA . LEU A 1 267 ? 17.134 19.537 -8.846 1.00 66.19 267 LEU A CA 1
ATOM 2146 C C . LEU A 1 267 ? 15.744 20.192 -8.860 1.00 66.19 267 LEU A C 1
ATOM 2148 O O . LEU A 1 267 ? 14.933 19.929 -7.978 1.00 66.19 267 LEU A O 1
ATOM 2152 N N . LEU A 1 268 ? 15.442 20.991 -9.886 1.00 63.56 268 LEU A N 1
ATOM 2153 C CA . LEU A 1 268 ? 14.161 21.683 -10.048 1.00 63.56 268 LEU A CA 1
ATOM 2154 C C . LEU A 1 268 ? 13.025 20.687 -10.312 1.00 63.56 268 LEU A C 1
ATOM 2156 O O . LEU A 1 268 ? 11.971 20.791 -9.690 1.00 63.56 268 LEU A O 1
ATOM 2160 N N . GLY A 1 269 ? 13.265 19.665 -11.141 1.00 60.03 269 GLY A N 1
ATOM 2161 C CA . GLY A 1 269 ? 12.340 18.549 -11.338 1.00 60.03 269 GLY A CA 1
ATOM 2162 C C . GLY A 1 269 ? 12.068 17.786 -10.040 1.00 60.03 269 GLY A C 1
ATOM 2163 O O . GLY A 1 269 ? 10.910 17.549 -9.703 1.00 60.03 269 GLY A O 1
ATOM 2164 N N . LYS A 1 270 ? 13.110 17.483 -9.254 1.00 56.66 270 LYS A N 1
ATOM 2165 C CA . LYS A 1 270 ? 12.975 16.847 -7.933 1.00 56.66 270 LYS A CA 1
ATOM 2166 C C . LYS A 1 270 ? 12.190 17.722 -6.951 1.00 56.66 270 LYS A C 1
ATOM 2168 O O . LYS A 1 270 ? 11.292 17.213 -6.291 1.00 56.66 270 LYS A O 1
ATOM 2173 N N . ILE A 1 271 ? 12.466 19.025 -6.882 1.00 66.81 271 ILE A N 1
ATOM 2174 C CA . ILE A 1 271 ? 11.763 19.961 -5.986 1.00 66.81 271 ILE A CA 1
ATOM 2175 C C . ILE A 1 271 ? 10.293 20.110 -6.388 1.00 66.81 271 ILE A C 1
ATOM 2177 O O . ILE A 1 271 ? 9.415 20.049 -5.529 1.00 66.81 271 ILE A O 1
ATOM 2181 N N . LEU A 1 272 ? 10.006 20.274 -7.681 1.00 64.75 272 LEU A N 1
ATOM 2182 C CA . LEU A 1 272 ? 8.642 20.427 -8.187 1.00 64.75 272 LEU A CA 1
ATOM 2183 C C . LEU A 1 272 ? 7.831 19.142 -7.985 1.00 64.75 272 LEU A C 1
ATOM 2185 O O . LEU A 1 272 ? 6.673 19.204 -7.577 1.00 64.75 272 LEU A O 1
ATOM 2189 N N . LEU A 1 273 ? 8.455 17.978 -8.169 1.00 54.81 273 LEU A N 1
ATOM 2190 C CA . LEU A 1 273 ? 7.849 16.684 -7.876 1.00 54.81 273 LEU A CA 1
ATOM 2191 C C . LEU A 1 273 ? 7.580 16.527 -6.372 1.00 54.81 273 LEU A C 1
ATOM 2193 O O . LEU A 1 273 ? 6.457 16.203 -5.998 1.00 54.81 273 LEU A O 1
ATOM 2197 N N . VAL A 1 274 ? 8.552 16.838 -5.503 1.00 58.62 274 VAL A N 1
ATOM 2198 C CA . VAL A 1 274 ? 8.374 16.840 -4.037 1.00 58.62 274 VAL A CA 1
ATOM 2199 C C . VAL A 1 274 ? 7.250 17.789 -3.621 1.00 58.62 274 VAL A C 1
ATOM 2201 O O . VAL A 1 274 ? 6.443 17.429 -2.769 1.00 58.62 274 VAL A O 1
ATOM 2204 N N . ALA A 1 275 ? 7.125 18.960 -4.247 1.00 59.56 275 ALA A N 1
ATOM 2205 C CA . ALA A 1 275 ? 6.037 19.896 -3.981 1.00 59.56 275 ALA A CA 1
ATOM 2206 C C . ALA A 1 275 ? 4.670 19.336 -4.416 1.00 59.56 275 ALA A C 1
ATOM 2208 O O . ALA A 1 275 ? 3.714 19.387 -3.641 1.00 59.56 275 ALA A O 1
ATOM 2209 N N . VAL A 1 276 ? 4.576 18.745 -5.613 1.00 68.00 276 VAL A N 1
ATOM 2210 C CA . VAL A 1 276 ? 3.356 18.076 -6.109 1.00 68.00 276 VAL A CA 1
ATOM 2211 C C . VAL A 1 276 ? 2.971 16.900 -5.212 1.00 68.00 276 VAL A C 1
ATOM 2213 O O . VAL A 1 276 ? 1.793 16.678 -4.938 1.00 68.00 276 VAL A O 1
ATOM 2216 N N . ILE A 1 277 ? 3.960 16.180 -4.699 1.00 57.41 277 ILE A N 1
ATOM 2217 C CA . ILE A 1 277 ? 3.789 15.041 -3.808 1.00 57.41 277 ILE A CA 1
ATOM 2218 C C . ILE A 1 277 ? 3.361 15.475 -2.413 1.00 57.41 277 ILE A C 1
ATOM 2220 O O . ILE A 1 277 ? 2.411 14.913 -1.882 1.00 57.41 277 ILE A O 1
ATOM 2224 N N . LEU A 1 278 ? 4.018 16.469 -1.815 1.00 63.78 278 LEU A N 1
ATOM 2225 C CA . LEU A 1 278 ? 3.605 17.031 -0.531 1.00 63.78 278 LEU A CA 1
ATOM 2226 C C . LEU A 1 278 ? 2.186 17.578 -0.637 1.00 63.78 278 LEU A C 1
ATOM 2228 O O . LEU A 1 278 ? 1.394 17.391 0.281 1.00 63.78 278 LEU A O 1
ATOM 2232 N N . LEU A 1 279 ? 1.834 18.165 -1.781 1.00 67.38 279 LEU A N 1
ATOM 2233 C CA . LEU A 1 279 ? 0.479 18.602 -2.081 1.00 67.38 279 LEU A CA 1
ATOM 2234 C C . LEU A 1 279 ? -0.487 17.414 -2.225 1.00 67.38 279 LEU A C 1
ATOM 2236 O O . LEU A 1 279 ? -1.579 17.468 -1.668 1.00 67.38 279 LEU A O 1
ATOM 2240 N N . LEU A 1 280 ? -0.100 16.313 -2.873 1.00 65.88 280 LEU A N 1
ATOM 2241 C CA . LEU A 1 280 ? -0.903 15.085 -2.977 1.00 65.88 280 LEU A CA 1
ATOM 2242 C C . LEU A 1 280 ? -1.094 14.382 -1.631 1.00 65.88 280 LEU A C 1
ATOM 2244 O O . LEU A 1 280 ? -2.214 14.001 -1.300 1.00 65.88 280 LEU A O 1
ATOM 2248 N N . VAL A 1 281 ? -0.033 14.254 -0.836 1.00 66.56 281 VAL A N 1
ATOM 2249 C CA . VAL A 1 281 ? -0.043 13.709 0.526 1.00 66.56 281 VAL A CA 1
ATOM 2250 C C . VAL A 1 281 ? -0.891 14.600 1.428 1.00 66.56 281 VAL A C 1
ATOM 2252 O O . VAL A 1 281 ? -1.757 14.100 2.145 1.00 66.56 281 VAL A O 1
ATOM 2255 N N . PHE A 1 282 ? -0.733 15.921 1.337 1.00 72.94 282 PHE A N 1
ATOM 2256 C CA . PHE A 1 282 ? -1.572 16.886 2.041 1.00 72.94 282 PHE A CA 1
ATOM 2257 C C . PHE A 1 282 ? -3.038 16.783 1.613 1.00 72.94 282 PHE A C 1
ATOM 2259 O O . PHE A 1 282 ? -3.921 16.806 2.467 1.00 72.94 282 PHE A O 1
ATOM 2266 N N . LEU A 1 283 ? -3.334 16.626 0.320 1.00 67.31 283 LEU A N 1
ATOM 2267 C CA . LEU A 1 283 ? -4.699 16.447 -0.182 1.00 67.31 283 LEU A CA 1
ATOM 2268 C C . LEU A 1 283 ? -5.305 15.108 0.258 1.00 67.31 283 LEU A C 1
ATOM 2270 O O . LEU A 1 283 ? -6.470 15.083 0.662 1.00 67.31 283 LEU A O 1
ATOM 2274 N N . LEU A 1 284 ? -4.530 14.021 0.235 1.00 68.31 284 LEU A N 1
ATOM 2275 C CA . LEU A 1 284 ? -4.921 12.705 0.744 1.00 68.31 284 LEU A CA 1
ATOM 2276 C C . LEU A 1 284 ? -5.246 12.785 2.233 1.00 68.31 284 LEU A C 1
ATOM 2278 O O . LEU A 1 284 ? -6.353 12.420 2.632 1.00 68.31 284 LEU A O 1
ATOM 2282 N N . LEU A 1 285 ? -4.342 13.348 3.036 1.00 66.38 285 LEU A N 1
ATOM 2283 C CA . LEU A 1 285 ? -4.540 13.555 4.469 1.00 66.38 285 LEU A CA 1
ATOM 2284 C C . LEU A 1 285 ? -5.740 14.460 4.728 1.00 66.38 285 LEU A C 1
ATOM 2286 O O . LEU A 1 285 ? -6.619 14.090 5.500 1.00 66.38 285 LEU A O 1
ATOM 2290 N N . ARG A 1 286 ? -5.853 15.605 4.047 1.00 68.75 286 ARG A N 1
ATOM 2291 C CA . ARG A 1 286 ? -6.983 16.539 4.187 1.00 68.75 286 ARG A CA 1
ATOM 2292 C C . ARG A 1 286 ? -8.311 15.866 3.858 1.00 68.75 286 ARG A C 1
ATOM 2294 O O . ARG A 1 286 ? -9.312 16.125 4.528 1.00 68.75 286 ARG A O 1
ATOM 2301 N N . ARG A 1 287 ? -8.348 15.005 2.842 1.00 65.12 287 ARG A N 1
ATOM 2302 C CA . ARG A 1 287 ? -9.557 14.270 2.460 1.00 65.12 287 ARG A CA 1
ATOM 2303 C C . ARG A 1 287 ? -9.874 13.156 3.457 1.00 65.12 287 ARG A C 1
ATOM 2305 O O . ARG A 1 287 ? -11.038 13.023 3.822 1.00 65.12 287 ARG A O 1
ATOM 2312 N N . LEU A 1 288 ? -8.871 12.428 3.947 1.00 60.28 288 LEU A N 1
ATOM 2313 C CA . LEU A 1 288 ? -9.004 11.437 5.024 1.00 60.28 288 LEU A CA 1
ATOM 2314 C C . LEU A 1 288 ? -9.509 12.080 6.328 1.00 60.28 288 LEU A C 1
ATOM 2316 O O . LEU A 1 288 ? -10.433 11.566 6.951 1.00 60.28 288 LEU A O 1
ATOM 2320 N N . LEU A 1 289 ? -8.983 13.257 6.679 1.00 58.53 289 LEU A N 1
ATOM 2321 C CA . LEU A 1 289 ? -9.395 14.090 7.815 1.00 58.53 289 LEU A CA 1
ATOM 2322 C C . LEU A 1 289 ? -10.851 14.575 7.681 1.00 58.53 289 LEU A C 1
ATOM 2324 O O . LEU A 1 289 ? -11.591 14.596 8.665 1.00 58.53 289 LEU A O 1
ATOM 2328 N N . ARG A 1 290 ? -11.300 14.931 6.467 1.00 57.81 290 ARG A N 1
ATOM 2329 C CA . ARG A 1 290 ? -12.687 15.368 6.200 1.00 57.81 290 ARG A CA 1
ATOM 2330 C C . ARG A 1 290 ? -13.731 14.256 6.334 1.00 57.81 290 ARG A C 1
ATOM 2332 O O . ARG A 1 290 ? -14.884 14.580 6.599 1.00 57.81 290 ARG A O 1
ATOM 2339 N N . ARG A 1 291 ? -13.345 12.979 6.224 1.00 55.84 291 ARG A N 1
ATOM 2340 C CA . ARG A 1 291 ? -14.237 11.822 6.463 1.00 55.84 291 ARG A CA 1
ATOM 2341 C C . ARG A 1 291 ? -14.658 11.680 7.928 1.00 55.84 291 ARG A C 1
ATOM 2343 O O . ARG A 1 291 ? -15.504 10.853 8.239 1.00 55.84 291 ARG A O 1
ATOM 2350 N N . GLY A 1 292 ? -14.037 12.449 8.824 1.00 43.78 292 GLY A N 1
ATOM 2351 C CA . GLY A 1 292 ? -14.266 12.391 10.257 1.00 43.78 292 GLY A CA 1
ATOM 2352 C C . GLY A 1 292 ? -15.219 13.425 10.838 1.00 43.78 292 GLY A C 1
ATOM 2353 O O . GLY A 1 292 ? -15.237 13.596 12.056 1.00 43.78 292 GLY A O 1
ATOM 2354 N N . LYS A 1 293 ? -15.962 14.163 10.011 1.00 36.44 293 LYS A N 1
ATOM 2355 C CA . LYS A 1 293 ? -17.021 15.019 10.543 1.00 36.44 293 LYS A CA 1
ATOM 2356 C C . LYS A 1 293 ? -18.209 14.132 10.930 1.00 36.44 293 LYS A C 1
ATOM 2358 O O . LYS A 1 293 ? -18.763 13.504 10.031 1.00 36.44 293 LYS A O 1
ATOM 2363 N N . PRO A 1 294 ? -18.595 14.051 12.217 1.00 35.44 294 PRO A N 1
ATOM 2364 C CA . PRO A 1 294 ? -19.952 13.633 12.526 1.00 35.44 294 PRO A CA 1
ATOM 2365 C C . PRO A 1 294 ? -20.892 14.643 11.857 1.00 35.44 294 PRO A C 1
ATOM 2367 O O . PRO A 1 294 ? -20.658 15.852 11.954 1.00 35.44 294 PRO A O 1
ATOM 2370 N N . ILE A 1 295 ? -21.874 14.137 11.115 1.00 35.59 295 ILE A N 1
ATOM 2371 C CA . ILE A 1 295 ? -23.140 14.856 10.956 1.00 35.59 295 ILE A CA 1
ATOM 2372 C C . ILE A 1 295 ? -23.837 14.783 12.313 1.00 35.59 295 ILE A C 1
ATOM 2374 O O . ILE A 1 295 ? -23.789 13.684 12.918 1.00 35.59 295 ILE A O 1
#